Protein AF-A0A852PUG1-F1 (afdb_monomer_lite)

Sequence (235 aa):
MGNNIKAQIGKTNISGDGNNIKQIGYGNQNNSNNIVYNHYHQTNQNSSSDGNKLILFGIFITGFIIFMNYILFKHAYYISNIIKYIHASLALIPIALYNIYKKEALSKNNILKSSLILIIGALSFICVKELFTMNEFKALANHAYNKNLSEYWNMQREWKIISIYFLIGTTLVTLLLSINIFFTIIFFKYSLTLERVINLTGIIIIFLLAILIFYFIIFDKAILLNLINKIPLIK

Structure (mmCIF, N/CA/C/O backbone):
data_AF-A0A852PUG1-F1
#
_entry.id   AF-A0A852PUG1-F1
#
loop_
_atom_site.group_PDB
_atom_site.id
_atom_site.type_symbol
_atom_site.label_atom_id
_atom_site.label_alt_id
_atom_site.label_comp_id
_atom_site.label_asym_id
_atom_site.label_entity_id
_atom_site.label_seq_id
_atom_site.pdbx_PDB_ins_code
_atom_site.Cartn_x
_atom_site.Cartn_y
_atom_site.Cartn_z
_atom_site.occupancy
_atom_site.B_iso_or_equiv
_atom_site.auth_seq_id
_atom_site.auth_comp_id
_atom_site.auth_asym_id
_atom_site.auth_atom_id
_atom_site.pdbx_PDB_model_num
ATOM 1 N N . MET A 1 1 ? -38.899 56.843 -46.719 1.00 35.31 1 MET A N 1
ATOM 2 C CA . MET A 1 1 ? -38.017 57.865 -46.110 1.00 35.31 1 MET A CA 1
ATOM 3 C C . MET A 1 1 ? -38.478 58.033 -44.677 1.00 35.31 1 MET A C 1
ATOM 5 O O . MET A 1 1 ? -39.650 58.296 -44.497 1.00 35.31 1 MET A O 1
ATOM 9 N N . GLY A 1 2 ? -37.717 57.823 -43.618 1.00 36.66 2 GLY A N 1
ATOM 10 C CA . GLY A 1 2 ? -36.323 57.465 -43.390 1.00 36.66 2 GLY A CA 1
ATOM 11 C C . GLY A 1 2 ? -36.134 57.502 -41.862 1.00 36.66 2 GLY A C 1
ATOM 12 O O . GLY A 1 2 ? -36.857 58.250 -41.220 1.00 36.66 2 GLY A O 1
ATOM 13 N N . ASN A 1 3 ? -35.219 56.677 -41.340 1.00 28.98 3 ASN A N 1
ATOM 14 C CA . ASN A 1 3 ? -34.303 56.895 -40.199 1.00 28.98 3 ASN A CA 1
ATOM 15 C C . ASN A 1 3 ? -34.835 57.539 -38.884 1.00 28.98 3 ASN A C 1
ATOM 17 O O . ASN A 1 3 ? -35.602 58.480 -38.890 1.00 28.98 3 ASN A O 1
ATOM 21 N N . ASN A 1 4 ? -34.376 57.224 -37.674 1.00 35.88 4 ASN A N 1
ATOM 22 C CA . ASN A 1 4 ? -33.329 56.344 -37.174 1.00 35.88 4 ASN A CA 1
ATOM 23 C C . ASN A 1 4 ? -33.469 56.244 -35.640 1.00 35.88 4 ASN A C 1
ATOM 25 O O . ASN A 1 4 ? -33.860 57.184 -34.958 1.00 35.88 4 ASN A O 1
ATOM 29 N N . ILE A 1 5 ? -33.049 55.087 -35.148 1.00 39.66 5 ILE A N 1
ATOM 30 C CA . ILE A 1 5 ? -32.517 54.715 -33.829 1.00 39.66 5 ILE A CA 1
ATOM 31 C C . ILE A 1 5 ? -31.768 55.857 -33.091 1.00 39.66 5 ILE A C 1
ATOM 33 O O . ILE A 1 5 ? -30.904 56.471 -33.712 1.00 39.66 5 ILE A O 1
ATOM 37 N N . LYS A 1 6 ? -31.958 56.030 -31.764 1.00 33.84 6 LYS A N 1
ATOM 38 C CA . LYS A 1 6 ? -30.958 55.726 -30.692 1.00 33.84 6 LYS A CA 1
ATOM 39 C C . LYS A 1 6 ? -31.180 56.425 -29.337 1.00 33.84 6 LYS A C 1
ATOM 41 O O . LYS A 1 6 ? -31.474 57.607 -29.285 1.00 33.84 6 LYS A O 1
ATOM 46 N N . ALA A 1 7 ? -30.803 55.650 -28.306 1.00 34.22 7 ALA A N 1
ATOM 47 C CA . ALA A 1 7 ? -30.222 56.002 -26.996 1.00 34.22 7 ALA A CA 1
ATOM 48 C C . ALA A 1 7 ? -31.131 56.741 -25.993 1.00 34.22 7 ALA A C 1
ATOM 50 O O . ALA A 1 7 ? -31.636 57.816 -26.263 1.00 34.22 7 ALA A O 1
ATOM 51 N N . GLN A 1 8 ? -31.502 56.122 -24.867 1.00 34.97 8 GLN A N 1
ATOM 52 C CA . GLN A 1 8 ? -30.701 55.816 -23.663 1.00 34.97 8 GLN A CA 1
ATOM 53 C C . GLN A 1 8 ? -30.337 57.061 -22.846 1.00 34.97 8 GLN A C 1
ATOM 55 O O . GLN A 1 8 ? -29.764 58.001 -23.376 1.00 34.97 8 GLN A O 1
ATOM 60 N N . ILE A 1 9 ? -30.623 56.947 -21.544 1.00 37.44 9 ILE A N 1
ATOM 61 C CA . ILE A 1 9 ? -30.122 57.614 -20.323 1.00 37.44 9 ILE A CA 1
ATOM 62 C C . ILE A 1 9 ? -31.401 57.823 -19.502 1.00 37.44 9 ILE A C 1
ATOM 64 O O . ILE A 1 9 ? -32.326 58.482 -19.943 1.00 37.44 9 ILE A O 1
ATOM 68 N N . GLY A 1 10 ? -31.623 57.152 -18.385 1.00 31.20 10 GLY A N 1
ATOM 69 C CA . GLY A 1 10 ? -30.759 57.064 -17.224 1.00 31.20 10 GLY A CA 1
ATOM 70 C C . GLY A 1 10 ? -31.672 57.340 -16.027 1.00 31.20 10 GLY A C 1
ATOM 71 O O . GLY A 1 10 ? -32.617 58.113 -16.138 1.00 31.20 10 GLY A O 1
ATOM 72 N N . LYS A 1 11 ? -31.427 56.630 -14.927 1.00 32.72 11 LYS A N 1
ATOM 73 C CA . LYS A 1 11 ? -32.077 56.748 -13.609 1.00 32.72 11 LYS A CA 1
ATOM 74 C C . LYS A 1 11 ? -32.511 58.202 -13.319 1.00 32.72 11 LYS A C 1
ATOM 76 O O . LYS A 1 11 ? -31.755 59.125 -13.599 1.00 32.72 11 LYS A O 1
ATOM 81 N N . THR A 1 12 ? -33.654 58.475 -12.691 1.00 32.47 12 THR A N 1
ATOM 82 C CA . THR A 1 12 ? -33.821 58.361 -11.229 1.00 32.47 12 THR A CA 1
ATOM 83 C C . THR A 1 12 ? -35.295 58.585 -10.841 1.00 32.47 12 THR A C 1
ATOM 85 O O . THR A 1 12 ? -35.998 59.357 -11.482 1.00 32.47 12 THR A O 1
ATOM 88 N N . ASN A 1 13 ? -35.726 57.893 -9.785 1.00 34.25 13 ASN A N 1
ATOM 89 C CA . ASN A 1 13 ? -37.019 57.962 -9.094 1.00 34.25 13 ASN A CA 1
ATOM 90 C C . ASN A 1 13 ? -37.467 59.392 -8.716 1.00 34.25 13 ASN A C 1
ATOM 92 O O . ASN A 1 13 ? -36.605 60.207 -8.407 1.00 34.25 13 ASN A O 1
ATOM 96 N N . ILE A 1 14 ? -38.787 59.635 -8.629 1.00 34.25 14 ILE A N 1
ATOM 97 C CA . ILE A 1 14 ? -39.565 60.076 -7.437 1.00 34.25 14 ILE A CA 1
ATOM 98 C C . ILE A 1 14 ? -41.057 60.212 -7.839 1.00 34.25 14 ILE A C 1
ATOM 100 O O . ILE A 1 14 ? -41.386 60.647 -8.938 1.00 34.25 14 ILE A O 1
ATOM 104 N N . SER A 1 15 ? -41.946 59.771 -6.947 1.00 35.78 15 SER A N 1
ATOM 105 C CA . SER A 1 15 ? -43.411 59.746 -7.044 1.00 35.78 15 SER A CA 1
ATOM 106 C C . SER A 1 15 ? -44.091 61.120 -7.007 1.00 35.78 15 SER A C 1
ATOM 108 O O . SER A 1 15 ? -43.592 62.018 -6.333 1.00 35.78 15 SER A O 1
ATOM 110 N N . GLY A 1 16 ? -45.321 61.196 -7.528 1.00 32.06 16 GLY A N 1
ATOM 111 C CA . GLY A 1 16 ? -46.355 62.104 -7.017 1.00 32.06 16 GLY A CA 1
ATOM 112 C C . GLY A 1 16 ? -47.190 62.772 -8.104 1.00 32.06 16 GLY A C 1
ATOM 113 O O . GLY A 1 16 ? -46.750 63.754 -8.691 1.00 32.06 16 GLY A O 1
ATOM 114 N N . ASP A 1 17 ? -48.409 62.275 -8.327 1.00 37.31 17 ASP A N 1
ATOM 115 C CA . ASP A 1 17 ? -49.472 63.109 -8.884 1.00 37.31 17 ASP A CA 1
ATOM 116 C C . ASP A 1 17 ? -49.964 64.005 -7.743 1.00 37.31 17 ASP A C 1
ATOM 118 O O . ASP A 1 17 ? -50.395 63.526 -6.691 1.00 37.31 17 ASP A O 1
ATOM 122 N N . GLY A 1 18 ? -49.752 65.304 -7.903 1.00 32.56 18 GLY A N 1
ATOM 123 C CA . GLY A 1 18 ? -49.890 66.270 -6.825 1.00 32.56 18 GLY A CA 1
ATOM 124 C C . GLY A 1 18 ? -49.564 67.690 -7.264 1.00 32.56 18 GLY A C 1
ATOM 125 O O . GLY A 1 18 ? -48.805 68.386 -6.598 1.00 32.56 18 GLY A O 1
ATOM 126 N N . ASN A 1 19 ? -50.183 68.155 -8.355 1.00 35.50 19 ASN A N 1
ATOM 127 C CA . ASN A 1 19 ? -50.732 69.514 -8.315 1.00 35.50 19 ASN A CA 1
ATOM 128 C C . ASN A 1 19 ? -51.635 69.544 -7.064 1.00 35.50 19 ASN A C 1
ATOM 130 O O . ASN A 1 19 ? -52.568 68.760 -6.964 1.00 35.50 19 ASN A O 1
ATOM 134 N N . ASN A 1 20 ? -51.384 70.338 -6.034 1.00 39.03 20 ASN A N 1
ATOM 135 C CA . ASN A 1 20 ? -51.099 71.755 -6.087 1.00 39.03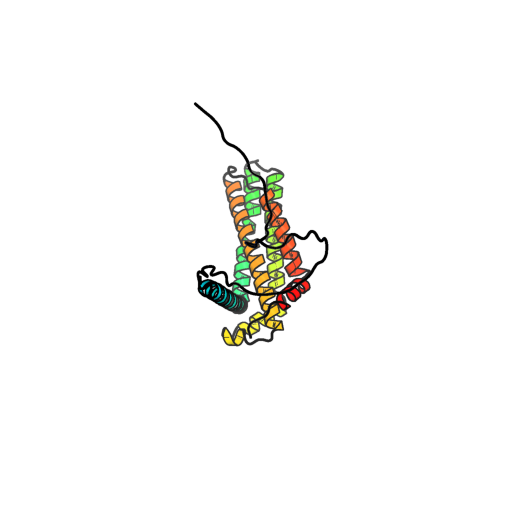 20 ASN A CA 1
ATOM 13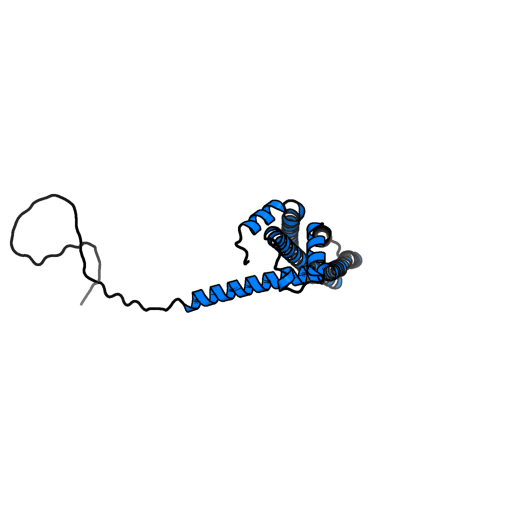6 C C . ASN A 1 20 ? -50.310 72.124 -4.822 1.00 39.03 20 ASN A C 1
ATOM 138 O O . ASN A 1 20 ? -50.822 71.899 -3.733 1.00 39.03 20 ASN A O 1
ATOM 142 N N . ILE A 1 21 ? -49.103 72.673 -4.967 1.00 32.41 21 ILE A N 1
ATOM 143 C CA . ILE A 1 21 ? -48.523 73.775 -4.173 1.00 32.41 21 ILE A CA 1
ATOM 144 C C . ILE A 1 21 ? -47.123 74.035 -4.751 1.00 32.41 21 ILE A C 1
ATOM 146 O O . ILE A 1 21 ? -46.214 73.211 -4.673 1.00 32.41 21 ILE A O 1
ATOM 150 N N . LYS A 1 22 ? -46.950 75.218 -5.349 1.00 41.06 22 LYS A N 1
ATOM 151 C CA . LYS A 1 22 ? -45.633 75.814 -5.580 1.00 41.06 22 LYS A CA 1
ATOM 152 C C . LYS A 1 22 ? -44.995 76.075 -4.219 1.00 41.06 22 LYS A C 1
ATOM 154 O O . LYS A 1 22 ? -45.424 77.012 -3.554 1.00 41.06 22 LYS A O 1
ATOM 159 N N . GLN A 1 23 ? -43.925 75.369 -3.863 1.00 37.53 23 GLN A N 1
ATOM 160 C CA . GLN A 1 23 ? -42.870 76.015 -3.087 1.00 37.53 23 GLN A CA 1
ATOM 161 C C . GLN A 1 23 ? -41.528 75.291 -3.161 1.00 37.53 23 GLN A C 1
ATOM 163 O O . GLN A 1 23 ? -41.407 74.092 -2.940 1.00 37.53 23 GLN A O 1
ATOM 168 N N . ILE A 1 24 ? -40.526 76.098 -3.494 1.00 35.47 24 ILE A N 1
ATOM 169 C CA . ILE A 1 24 ? -39.095 75.823 -3.481 1.00 35.47 24 ILE A CA 1
ATOM 170 C C . ILE A 1 24 ? -38.645 75.752 -2.017 1.00 35.47 24 ILE A C 1
ATOM 172 O O . ILE A 1 24 ? -38.958 76.657 -1.245 1.00 35.47 24 ILE A O 1
ATOM 176 N N . GLY A 1 25 ? -37.873 74.730 -1.649 1.00 34.78 25 GLY A N 1
ATOM 177 C CA . GLY A 1 25 ? -37.264 74.651 -0.323 1.00 34.78 25 GLY A CA 1
ATOM 178 C C . GLY A 1 25 ? -36.326 73.460 -0.178 1.00 34.78 25 GLY A C 1
ATOM 179 O O . GLY A 1 25 ? -36.765 72.320 -0.088 1.00 34.78 25 GLY A O 1
ATOM 180 N N . TYR A 1 26 ? -35.026 73.745 -0.168 1.00 32.72 26 TYR A N 1
ATOM 181 C CA . TYR A 1 26 ? -33.963 72.816 0.202 1.00 32.72 26 TYR A CA 1
ATOM 182 C C . TYR A 1 26 ? -34.141 72.315 1.641 1.00 32.72 26 TYR A C 1
ATOM 184 O O . TYR A 1 26 ? -34.350 73.119 2.545 1.00 32.72 26 TYR A O 1
ATOM 192 N N . GLY A 1 27 ? -33.885 71.023 1.857 1.00 29.92 27 GLY A N 1
ATOM 193 C CA . GLY A 1 27 ? -33.341 70.546 3.125 1.00 29.92 27 GLY A CA 1
ATOM 194 C C . GLY A 1 27 ? -34.142 69.468 3.850 1.00 29.92 27 GLY A C 1
ATOM 195 O O . GLY A 1 27 ? -35.169 69.732 4.459 1.00 29.92 27 GLY A O 1
ATOM 196 N N . ASN A 1 28 ? -33.487 68.313 3.936 1.00 32.53 28 ASN A N 1
ATOM 197 C CA . ASN A 1 28 ? -33.280 67.527 5.152 1.00 32.53 28 ASN A CA 1
ATOM 198 C C . ASN A 1 28 ? -33.912 66.127 5.206 1.00 32.53 28 ASN A C 1
ATOM 200 O O . ASN A 1 28 ? -35.029 65.862 4.779 1.00 32.53 28 ASN A O 1
ATOM 204 N N . GLN A 1 29 ? -33.061 65.232 5.692 1.00 36.72 29 GLN A N 1
ATOM 205 C CA . GLN A 1 29 ? -33.099 63.786 5.645 1.00 36.72 29 GLN A CA 1
ATOM 206 C C . GLN A 1 29 ? -34.047 63.179 6.686 1.00 36.72 29 GLN A C 1
ATOM 208 O O . GLN A 1 29 ? -34.359 63.788 7.704 1.00 36.72 29 GLN A O 1
ATOM 213 N N . ASN A 1 30 ? -34.302 61.889 6.459 1.00 30.91 30 ASN A N 1
ATOM 214 C CA . ASN A 1 30 ? -34.639 60.846 7.427 1.00 30.91 30 ASN A CA 1
ATOM 215 C C . ASN A 1 30 ? -36.119 60.542 7.719 1.00 30.91 30 ASN A C 1
ATOM 217 O O . ASN A 1 30 ? -36.778 61.172 8.532 1.00 30.91 30 ASN A O 1
ATOM 221 N N . ASN A 1 31 ? -36.481 59.365 7.190 1.00 33.16 31 ASN A N 1
ATOM 222 C CA . ASN A 1 31 ? -36.867 58.183 7.969 1.00 33.16 31 ASN A CA 1
ATOM 223 C C . ASN A 1 31 ? -38.344 58.078 8.380 1.00 33.16 31 ASN A C 1
ATOM 225 O O . ASN A 1 31 ? -38.785 58.690 9.344 1.00 33.16 31 ASN A O 1
ATOM 229 N N . SER A 1 32 ? -39.083 57.166 7.744 1.00 35.31 32 SER A N 1
ATOM 230 C CA . SER A 1 32 ? -39.333 55.816 8.293 1.00 35.31 32 SER A CA 1
ATOM 231 C C . SER A 1 32 ? -40.485 55.096 7.567 1.00 35.31 32 SER A C 1
ATOM 233 O O . SER A 1 32 ? -41.499 55.705 7.256 1.00 35.31 32 SER A O 1
ATOM 235 N N . ASN A 1 33 ? -40.261 53.803 7.279 1.00 31.25 33 ASN A N 1
ATOM 236 C CA . ASN A 1 33 ? -41.187 52.649 7.258 1.00 31.25 33 ASN A CA 1
ATOM 237 C C . ASN A 1 33 ? -42.685 52.907 6.935 1.00 31.25 33 ASN A C 1
ATOM 239 O O . ASN A 1 33 ? -43.350 53.646 7.641 1.00 31.25 33 ASN A O 1
ATOM 243 N N . ASN A 1 34 ? -43.371 52.176 6.042 1.00 30.81 34 ASN A N 1
ATOM 244 C CA . ASN A 1 34 ? -43.413 50.713 5.979 1.00 30.81 34 ASN A CA 1
ATOM 245 C C . ASN A 1 34 ? -44.363 50.203 4.845 1.00 30.81 34 ASN A C 1
ATOM 247 O O . ASN A 1 34 ? -45.392 50.817 4.592 1.00 30.81 34 ASN A O 1
ATOM 251 N N . ILE A 1 35 ? -44.047 49.019 4.291 1.00 35.66 35 ILE A N 1
ATOM 252 C CA . ILE A 1 35 ? -44.891 47.969 3.646 1.00 35.66 35 ILE A CA 1
ATOM 253 C C . ILE A 1 35 ? -45.711 48.257 2.364 1.00 35.66 35 ILE A C 1
ATOM 255 O O . ILE A 1 35 ? -46.826 48.758 2.434 1.00 35.66 35 ILE A O 1
ATOM 259 N N . VAL A 1 36 ? -45.286 47.665 1.233 1.00 35.12 36 VAL A N 1
ATOM 260 C CA . VAL A 1 36 ? -46.192 46.950 0.301 1.00 35.12 36 VAL A CA 1
ATOM 261 C C . VAL A 1 36 ? -45.533 45.632 -0.130 1.00 35.12 36 VAL A C 1
ATOM 263 O O . VAL A 1 36 ? -44.403 45.603 -0.614 1.00 35.12 36 VAL A O 1
ATOM 266 N N . TYR A 1 37 ? -46.257 44.538 0.107 1.00 36.09 37 TYR A N 1
ATOM 267 C CA . TYR A 1 37 ? -45.902 43.145 -0.155 1.00 36.09 37 TYR A CA 1
ATOM 268 C C . TYR A 1 37 ? -45.642 42.879 -1.642 1.00 36.09 37 TYR A C 1
ATOM 270 O O . TYR A 1 37 ? -46.551 42.990 -2.461 1.00 36.09 37 TYR A O 1
ATOM 278 N N . ASN A 1 38 ? -44.431 42.436 -1.980 1.00 33.44 38 ASN A N 1
ATOM 279 C CA . ASN A 1 38 ? -44.137 41.905 -3.305 1.00 33.44 38 ASN A CA 1
ATOM 280 C C . ASN A 1 38 ? -44.385 40.389 -3.295 1.00 33.44 38 ASN A C 1
ATOM 282 O O . ASN A 1 38 ? -43.641 39.634 -2.666 1.00 33.44 38 ASN A O 1
ATOM 286 N N . HIS A 1 39 ? -45.450 39.954 -3.969 1.00 41.19 39 HIS A N 1
ATOM 287 C CA . HIS A 1 39 ? -45.674 38.560 -4.351 1.00 41.19 39 HIS A CA 1
ATOM 288 C C . HIS A 1 39 ? -44.600 38.154 -5.372 1.00 41.19 39 HIS A C 1
ATOM 290 O O . HIS A 1 39 ? -44.818 38.184 -6.580 1.00 41.19 39 HIS A O 1
ATOM 296 N N . TYR A 1 40 ? -43.421 37.771 -4.887 1.00 38.06 40 TYR A N 1
ATOM 297 C CA . TYR A 1 40 ? -42.559 36.881 -5.651 1.00 38.06 40 TYR A CA 1
ATOM 298 C C . TYR A 1 40 ? -43.043 35.459 -5.414 1.00 38.06 40 TYR A C 1
ATOM 300 O O . TYR A 1 40 ? -43.126 35.002 -4.275 1.00 38.06 40 TYR A O 1
ATOM 308 N N . HIS A 1 41 ? -43.356 34.769 -6.507 1.00 40.47 41 HIS A N 1
ATOM 309 C CA . HIS A 1 41 ? -43.497 33.324 -6.547 1.00 40.47 41 HIS A CA 1
ATOM 310 C C . HIS A 1 41 ? -42.301 32.664 -5.842 1.00 40.47 41 HIS A C 1
ATOM 312 O O . HIS A 1 41 ? -41.242 32.465 -6.433 1.00 40.47 41 HIS A O 1
ATOM 318 N N . GLN A 1 42 ? -42.487 32.281 -4.579 1.00 35.50 42 GLN A N 1
ATOM 319 C CA . GLN A 1 42 ? -41.774 31.158 -3.999 1.00 35.50 42 GLN A CA 1
ATOM 320 C C . GLN A 1 42 ? -42.255 29.923 -4.757 1.00 35.50 42 GLN A C 1
ATOM 322 O O . GLN A 1 42 ? -43.264 29.305 -4.422 1.00 35.50 42 GLN A O 1
ATOM 327 N N . THR A 1 43 ? -41.516 29.529 -5.789 1.00 37.22 43 THR A N 1
ATOM 328 C CA . THR A 1 43 ? -41.379 28.102 -6.040 1.00 37.22 43 THR A CA 1
ATOM 329 C C . THR A 1 43 ? -40.761 27.520 -4.776 1.00 37.22 43 THR A C 1
ATOM 331 O O . THR A 1 43 ? -39.549 27.595 -4.579 1.00 37.22 43 THR A O 1
ATOM 334 N N . ASN A 1 44 ? -41.613 26.984 -3.901 1.00 40.84 44 ASN A N 1
ATOM 335 C CA . ASN A 1 44 ? -41.246 25.987 -2.907 1.00 40.84 44 ASN A CA 1
ATOM 336 C C . ASN A 1 44 ? -40.670 24.781 -3.661 1.00 40.84 44 ASN A C 1
ATOM 338 O O . ASN A 1 44 ? -41.326 23.761 -3.857 1.00 40.84 44 ASN A O 1
ATOM 342 N N . GLN A 1 45 ? -39.428 24.904 -4.125 1.00 39.00 45 GLN A N 1
ATOM 343 C CA . GLN A 1 45 ? -38.581 23.745 -4.293 1.00 39.00 45 GLN A CA 1
ATOM 344 C C . GLN A 1 45 ? -38.273 23.281 -2.878 1.00 39.00 45 GLN A C 1
ATOM 346 O O . GLN A 1 45 ? -37.428 23.847 -2.189 1.00 39.00 45 GLN A O 1
ATOM 351 N N . ASN A 1 46 ? -39.035 22.285 -2.432 1.00 41.59 46 ASN A N 1
ATOM 352 C CA . ASN A 1 46 ? -38.724 21.486 -1.260 1.00 41.59 46 ASN A CA 1
ATOM 353 C C . ASN A 1 46 ? -37.276 20.985 -1.376 1.00 41.59 46 ASN A C 1
ATOM 355 O O . ASN A 1 46 ? -37.005 19.950 -1.981 1.00 41.59 46 ASN A O 1
ATOM 359 N N . SER A 1 47 ? -36.342 21.708 -0.765 1.00 45.09 47 SER A N 1
ATOM 360 C CA . SER A 1 47 ? -34.925 21.354 -0.642 1.00 45.09 47 SER A CA 1
ATOM 361 C C . SER A 1 47 ? -34.680 20.248 0.399 1.00 45.09 47 SER A C 1
ATOM 363 O O . SER A 1 47 ? -33.546 20.007 0.807 1.00 45.09 47 SER A O 1
ATOM 365 N N . SER A 1 48 ? -35.725 19.523 0.822 1.00 52.06 48 SER A N 1
ATOM 366 C CA . SER A 1 48 ? -35.618 18.437 1.804 1.00 52.06 48 SER A CA 1
ATOM 367 C C . SER A 1 48 ? -35.081 17.125 1.215 1.00 52.06 48 SER A C 1
ATOM 369 O O . SER A 1 48 ? -34.544 16.302 1.955 1.00 52.06 48 SER A O 1
ATOM 371 N N . SER A 1 49 ? -35.160 16.932 -0.110 1.00 55.34 49 SER A N 1
ATOM 372 C CA . SER A 1 49 ? -34.584 15.757 -0.790 1.00 55.34 49 SER A CA 1
ATOM 373 C C . SER A 1 49 ? -33.061 15.714 -0.648 1.00 55.34 49 SER A C 1
ATOM 375 O O . SER A 1 49 ? -32.488 14.663 -0.353 1.00 55.34 49 SER A O 1
ATOM 377 N N . ASP A 1 50 ? -32.396 16.852 -0.849 1.00 60.47 50 ASP A N 1
ATOM 378 C CA . ASP A 1 50 ? -30.936 16.882 -0.962 1.00 60.47 50 ASP A CA 1
ATOM 379 C C . ASP A 1 50 ? -30.252 16.849 0.407 1.00 60.47 50 ASP A C 1
ATOM 381 O O . ASP A 1 50 ? -29.233 16.174 0.565 1.00 60.47 50 ASP A O 1
ATOM 385 N N . GLY A 1 51 ? -30.870 17.452 1.431 1.00 62.12 51 GLY A N 1
ATOM 386 C CA . GLY A 1 51 ? -30.434 17.311 2.823 1.00 62.12 51 GLY A CA 1
ATOM 387 C C . GLY A 1 51 ? -30.501 15.861 3.313 1.00 62.12 51 GLY A C 1
ATOM 388 O O . GLY A 1 51 ? -29.538 15.358 3.890 1.00 62.12 51 GLY A O 1
ATOM 389 N N . ASN A 1 52 ? -31.586 15.145 3.002 1.00 71.94 52 ASN A N 1
ATOM 390 C CA . ASN A 1 52 ? -31.736 13.739 3.388 1.00 71.94 52 ASN A CA 1
ATOM 391 C C . ASN A 1 52 ? -30.737 12.818 2.670 1.00 71.94 52 ASN A C 1
ATOM 393 O O . ASN A 1 52 ? -30.219 11.888 3.289 1.00 71.94 52 ASN A O 1
ATOM 397 N N . LYS A 1 53 ? -30.406 13.086 1.398 1.00 71.06 53 LYS A N 1
ATOM 398 C CA . LYS A 1 53 ? -29.368 12.339 0.663 1.00 71.06 53 LYS A CA 1
ATOM 399 C C . LYS A 1 53 ? -27.970 12.565 1.241 1.00 71.06 53 LYS A C 1
ATOM 401 O O . LYS A 1 53 ? -27.223 11.602 1.389 1.00 71.06 53 LYS A O 1
ATOM 406 N N . LEU A 1 54 ? -27.627 13.803 1.604 1.00 77.38 54 LEU A N 1
ATOM 407 C CA . LEU A 1 54 ? -26.351 14.136 2.253 1.00 77.38 54 LEU A CA 1
ATOM 408 C C . LEU A 1 54 ? -26.213 13.479 3.631 1.00 77.38 54 LEU A C 1
ATOM 410 O O . LEU A 1 54 ? -25.159 12.928 3.945 1.00 77.38 54 LEU A O 1
ATOM 414 N N . ILE A 1 55 ? -27.284 13.476 4.427 1.00 78.25 55 ILE A N 1
ATOM 415 C CA . ILE A 1 55 ? -27.315 12.801 5.731 1.00 78.25 55 ILE A CA 1
ATOM 416 C C . ILE A 1 55 ? -27.159 11.285 5.553 1.00 78.25 55 ILE A C 1
ATOM 418 O O . ILE A 1 55 ? -26.331 10.673 6.227 1.00 78.25 55 ILE A O 1
ATOM 422 N N . LEU A 1 56 ? -27.892 10.679 4.612 1.00 78.31 56 LEU A N 1
ATOM 423 C CA . LEU A 1 56 ? -27.795 9.247 4.317 1.00 78.31 56 LEU A CA 1
ATOM 424 C C . LEU A 1 56 ? -26.388 8.858 3.841 1.00 78.31 56 LEU A C 1
ATOM 426 O O . LEU A 1 56 ? -25.844 7.845 4.278 1.00 78.31 56 LEU A O 1
ATOM 430 N N . PHE A 1 57 ? -25.775 9.685 2.994 1.00 82.25 57 PHE A N 1
ATOM 431 C CA . PHE A 1 57 ? -24.400 9.496 2.538 1.00 82.25 57 PHE A CA 1
ATOM 432 C C . PHE A 1 57 ? -23.395 9.596 3.694 1.00 82.25 57 PHE A C 1
ATOM 434 O O . PHE A 1 57 ? -22.492 8.767 3.797 1.00 82.25 57 PHE A O 1
ATOM 441 N N . GLY A 1 58 ? -23.585 10.547 4.613 1.00 81.31 58 GLY A N 1
ATOM 442 C CA . GLY A 1 58 ? -22.770 10.669 5.824 1.00 81.31 58 GLY A CA 1
ATOM 443 C C . GLY A 1 58 ? -22.882 9.449 6.745 1.00 81.31 58 GLY A C 1
ATOM 444 O O . GLY A 1 58 ? -21.863 8.934 7.215 1.00 81.31 58 GLY A O 1
ATOM 445 N N . ILE A 1 59 ? -24.099 8.937 6.956 1.00 84.19 59 ILE A N 1
ATOM 446 C CA . ILE A 1 59 ? -24.345 7.710 7.732 1.00 84.19 59 ILE A CA 1
ATOM 447 C C . ILE A 1 59 ? -23.663 6.515 7.061 1.00 84.19 59 ILE A C 1
ATOM 449 O O . ILE A 1 59 ? -22.978 5.745 7.735 1.00 84.19 59 ILE A O 1
ATOM 453 N N . PHE A 1 60 ? -23.793 6.388 5.737 1.00 87.19 60 PHE A N 1
ATOM 454 C CA . PHE A 1 60 ? -23.166 5.313 4.973 1.00 87.19 60 PHE A CA 1
ATOM 455 C C . PHE A 1 60 ? -21.639 5.343 5.087 1.00 87.19 60 PHE A C 1
ATOM 457 O O . PHE A 1 60 ? -21.037 4.330 5.437 1.00 87.19 60 PHE A O 1
ATOM 464 N N . ILE A 1 61 ? -21.009 6.503 4.862 1.00 86.94 61 ILE A N 1
ATOM 465 C CA . ILE A 1 61 ? -19.553 6.657 5.005 1.00 86.94 61 ILE A CA 1
ATOM 466 C C . ILE A 1 61 ? -19.114 6.313 6.424 1.00 86.94 61 ILE A C 1
ATOM 468 O O . ILE A 1 61 ? -18.136 5.591 6.607 1.00 86.94 61 ILE A O 1
ATOM 472 N N . THR A 1 62 ? -19.830 6.801 7.434 1.00 86.75 62 THR A N 1
ATOM 473 C CA . THR A 1 62 ? -19.446 6.546 8.824 1.00 86.75 62 THR A CA 1
ATOM 474 C C . THR A 1 62 ? -19.553 5.061 9.161 1.00 86.75 62 THR A C 1
ATOM 476 O O . THR A 1 62 ? -18.614 4.496 9.716 1.00 86.75 62 THR A O 1
ATOM 479 N N . GLY A 1 63 ? -20.644 4.398 8.762 1.00 89.44 63 GLY A N 1
ATOM 480 C CA . GLY A 1 63 ? -20.796 2.951 8.918 1.00 89.44 63 GLY A CA 1
ATOM 481 C C . GLY A 1 63 ? -19.712 2.165 8.174 1.00 89.44 63 GLY A C 1
ATOM 482 O O . GLY A 1 63 ? -19.151 1.218 8.722 1.00 89.44 63 GLY A O 1
ATOM 483 N N . PHE A 1 64 ? -19.351 2.599 6.965 1.00 91.25 64 PHE A N 1
ATOM 484 C CA . PHE A 1 64 ? -18.273 2.001 6.181 1.00 91.25 64 PHE A CA 1
ATOM 485 C C . PHE A 1 64 ? -16.907 2.139 6.864 1.00 91.25 64 PHE A C 1
ATOM 487 O O . PHE A 1 64 ? -16.158 1.166 6.923 1.00 91.25 64 PHE A O 1
ATOM 494 N N . ILE A 1 65 ? -16.590 3.309 7.428 1.00 91.69 65 ILE A N 1
ATOM 495 C CA . ILE A 1 65 ? -15.353 3.529 8.191 1.00 91.69 65 ILE A CA 1
ATOM 496 C C . ILE A 1 65 ? -15.306 2.588 9.394 1.00 91.69 65 ILE A C 1
ATOM 498 O O . ILE A 1 65 ? -14.299 1.914 9.585 1.00 91.69 65 ILE A O 1
ATOM 502 N N . ILE A 1 66 ? -16.390 2.502 10.172 1.00 93.00 66 ILE A N 1
AT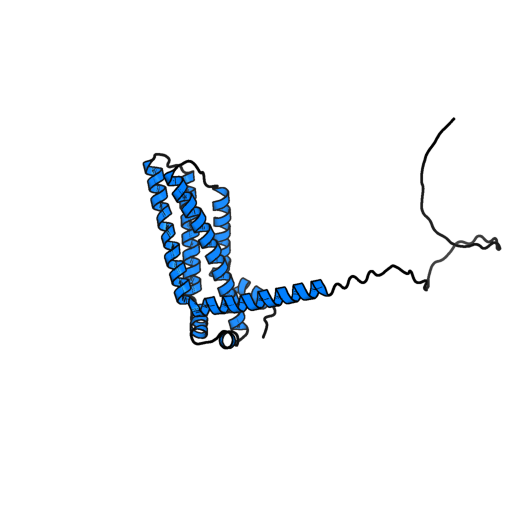OM 503 C CA . ILE A 1 66 ? -16.488 1.613 11.341 1.00 93.00 66 ILE A CA 1
ATOM 504 C C . ILE A 1 66 ? -16.263 0.154 10.932 1.00 93.00 66 ILE A C 1
ATOM 506 O O . ILE A 1 66 ? -15.484 -0.564 11.560 1.00 93.00 66 ILE A O 1
ATOM 510 N N . PHE A 1 67 ? -16.906 -0.273 9.847 1.00 94.94 67 PHE A N 1
ATOM 511 C CA . PHE A 1 67 ? -16.770 -1.624 9.323 1.00 94.94 67 PHE A CA 1
ATOM 512 C C . PHE A 1 67 ? -15.341 -1.926 8.852 1.00 94.94 67 PHE A C 1
ATOM 514 O O . PHE A 1 67 ? -14.760 -2.929 9.260 1.00 94.94 67 PHE A O 1
ATOM 521 N N . MET A 1 68 ? -14.741 -1.052 8.039 1.00 96.00 68 MET A N 1
ATOM 522 C CA . MET A 1 68 ? -13.375 -1.243 7.538 1.00 96.00 68 MET A CA 1
ATOM 523 C C . MET A 1 68 ? -12.342 -1.223 8.660 1.00 96.00 68 MET A C 1
ATOM 525 O O . MET A 1 68 ? -11.387 -1.996 8.638 1.00 96.00 68 MET A O 1
ATOM 529 N N . ASN A 1 69 ? -12.562 -0.382 9.668 1.00 96.12 69 ASN A N 1
ATOM 530 C CA . ASN A 1 69 ? -11.756 -0.340 10.874 1.00 96.12 69 ASN A CA 1
ATOM 531 C C . ASN A 1 69 ? -11.794 -1.693 11.603 1.00 96.12 69 ASN A C 1
ATOM 533 O O . ASN A 1 69 ? -10.755 -2.304 11.840 1.00 96.12 69 ASN A O 1
ATOM 537 N N . TYR A 1 70 ? -12.989 -2.232 11.843 1.00 96.62 70 TYR A N 1
ATOM 538 C CA . TYR A 1 70 ? -13.145 -3.554 12.441 1.00 96.62 70 TYR A CA 1
ATOM 539 C C . TYR A 1 70 ? -12.466 -4.667 11.637 1.00 96.62 70 TYR A C 1
ATOM 541 O O . TYR A 1 70 ? -11.739 -5.474 12.215 1.00 96.62 70 TYR A O 1
ATOM 549 N N . ILE A 1 71 ? -12.658 -4.701 10.314 1.00 96.44 71 ILE A N 1
ATOM 550 C CA . ILE A 1 71 ? -12.020 -5.693 9.437 1.00 96.44 71 ILE A CA 1
ATOM 551 C C . ILE A 1 71 ? -10.494 -5.595 9.511 1.00 96.44 71 ILE A C 1
ATOM 553 O O . ILE A 1 71 ? -9.830 -6.629 9.625 1.00 96.44 71 ILE A O 1
ATOM 557 N N . LEU A 1 72 ? -9.945 -4.375 9.506 1.00 96.50 72 LEU A N 1
ATOM 558 C CA . LEU A 1 72 ? -8.509 -4.138 9.627 1.00 96.50 72 LEU A CA 1
ATOM 559 C C . LEU A 1 72 ? -7.937 -4.793 10.887 1.00 96.50 72 LEU A C 1
ATOM 561 O O . LEU A 1 72 ? -6.945 -5.512 10.800 1.00 96.50 72 LEU A O 1
ATOM 565 N N . PHE A 1 73 ? -8.559 -4.575 12.046 1.00 97.12 73 PHE A N 1
ATOM 566 C CA . PHE A 1 73 ? -8.033 -5.094 13.310 1.00 97.12 73 PHE A CA 1
ATOM 567 C C . PHE A 1 73 ? -8.341 -6.573 13.525 1.00 97.12 73 PHE A C 1
ATOM 569 O O . PHE A 1 73 ? -7.466 -7.316 13.968 1.00 97.12 73 PHE A O 1
ATOM 576 N N . LYS A 1 74 ? -9.539 -7.032 13.150 1.00 96.62 74 LYS A N 1
ATOM 577 C CA . LYS A 1 74 ? -9.925 -8.444 13.263 1.00 96.62 74 LYS A CA 1
ATOM 578 C C . LYS A 1 74 ? -9.053 -9.355 12.402 1.00 96.62 74 LYS A C 1
ATOM 580 O O . LYS A 1 74 ? -8.739 -10.472 12.805 1.00 96.62 74 LYS A O 1
ATOM 585 N N . HIS A 1 75 ? -8.631 -8.871 11.236 1.00 95.12 75 HIS A N 1
ATOM 586 C CA . HIS A 1 75 ? -7.798 -9.620 10.298 1.00 95.12 75 HIS A CA 1
ATOM 587 C C . HIS A 1 75 ? -6.379 -9.051 10.169 1.00 95.12 75 HIS A C 1
ATOM 589 O O . HIS A 1 75 ? -5.701 -9.310 9.175 1.00 95.12 75 HIS A O 1
ATOM 595 N N . ALA A 1 76 ? -5.896 -8.328 11.184 1.00 93.62 76 ALA A N 1
ATOM 596 C CA . ALA A 1 76 ? -4.623 -7.609 11.150 1.00 93.62 76 ALA A CA 1
ATOM 597 C C . ALA A 1 76 ? -3.431 -8.482 10.723 1.00 93.62 76 ALA A C 1
ATOM 599 O O . ALA A 1 76 ? -2.668 -8.100 9.836 1.00 93.62 76 ALA A O 1
ATOM 600 N N . TYR A 1 77 ? -3.292 -9.679 11.304 1.00 89.38 77 TYR A N 1
ATOM 601 C CA . TYR A 1 77 ? -2.207 -10.610 10.968 1.00 89.38 77 TYR A CA 1
ATOM 602 C C . TYR A 1 77 ? -2.281 -11.101 9.518 1.00 89.38 77 TYR A C 1
ATOM 604 O O . TYR A 1 77 ? -1.263 -11.180 8.830 1.00 89.38 77 TYR A O 1
ATOM 612 N N . TYR A 1 78 ? -3.489 -11.399 9.036 1.00 92.19 78 TYR A N 1
ATOM 613 C CA . TYR A 1 78 ? -3.711 -11.850 7.665 1.00 92.19 78 TYR A CA 1
ATOM 614 C C . TYR A 1 78 ? -3.413 -10.733 6.657 1.00 92.19 78 TYR A C 1
ATOM 616 O O . TYR A 1 78 ? -2.669 -10.947 5.702 1.00 92.19 78 TYR A O 1
ATOM 624 N N . ILE A 1 79 ? -3.909 -9.521 6.922 1.00 91.81 79 ILE A N 1
ATOM 625 C CA . ILE A 1 79 ? -3.650 -8.324 6.111 1.00 91.81 79 ILE A CA 1
ATOM 626 C C . ILE A 1 79 ? -2.148 -8.022 6.070 1.00 91.81 79 ILE A C 1
ATOM 628 O O . ILE A 1 79 ? -1.593 -7.827 4.990 1.00 91.81 79 ILE A O 1
ATOM 632 N N . SER A 1 80 ? -1.467 -8.054 7.220 1.00 89.56 80 SER A N 1
ATOM 633 C CA . SER A 1 80 ? -0.018 -7.834 7.304 1.00 89.56 80 SER A CA 1
ATOM 634 C C . SER A 1 80 ? 0.762 -8.827 6.440 1.00 89.56 80 SER A C 1
ATOM 636 O O . SER A 1 80 ? 1.642 -8.435 5.671 1.00 89.56 80 SER A O 1
ATOM 638 N N . ASN A 1 81 ? 0.397 -10.112 6.507 1.00 89.75 81 ASN A N 1
ATOM 639 C CA . ASN A 1 81 ? 1.023 -11.153 5.700 1.00 89.75 81 ASN A CA 1
ATOM 640 C C . ASN A 1 81 ? 0.773 -10.948 4.204 1.00 89.75 81 ASN A C 1
ATOM 642 O O . ASN A 1 81 ? 1.728 -11.013 3.432 1.00 89.75 81 ASN A O 1
ATOM 646 N N . ILE A 1 82 ? -0.464 -10.650 3.787 1.00 90.62 82 ILE A N 1
ATOM 647 C CA . ILE A 1 82 ? -0.770 -10.332 2.383 1.00 90.62 82 ILE A CA 1
ATOM 648 C C . ILE A 1 82 ? 0.111 -9.186 1.899 1.00 90.62 82 ILE A C 1
ATOM 650 O O . ILE A 1 82 ? 0.780 -9.314 0.875 1.00 90.62 82 ILE A O 1
ATOM 654 N N . ILE A 1 83 ? 0.150 -8.084 2.649 1.00 88.75 83 ILE A N 1
ATOM 655 C CA . ILE A 1 83 ? 0.940 -6.914 2.278 1.00 88.75 83 ILE A CA 1
ATOM 656 C C . ILE A 1 83 ? 2.421 -7.295 2.150 1.00 88.75 83 ILE A C 1
ATOM 658 O O . ILE A 1 83 ? 3.065 -6.927 1.167 1.00 88.75 83 ILE A O 1
ATOM 662 N N . LYS A 1 84 ? 2.962 -8.083 3.085 1.00 86.06 84 LYS A N 1
ATOM 663 C CA . LYS A 1 84 ? 4.345 -8.579 3.027 1.00 86.06 84 LYS A CA 1
ATOM 664 C C . LYS A 1 84 ? 4.614 -9.407 1.767 1.00 86.06 84 LYS A C 1
ATOM 666 O O . LYS A 1 84 ? 5.629 -9.180 1.114 1.00 86.06 84 LYS A O 1
ATOM 671 N N . TYR A 1 85 ? 3.727 -10.335 1.407 1.00 88.69 85 TYR A N 1
ATOM 672 C CA . TYR A 1 85 ? 3.886 -11.153 0.200 1.00 88.69 85 TYR A CA 1
ATOM 673 C C . TYR A 1 85 ? 3.800 -10.325 -1.076 1.00 88.69 85 TYR A C 1
ATOM 675 O O . TYR A 1 85 ? 4.584 -10.536 -1.996 1.00 88.69 85 TYR A O 1
ATOM 683 N N . ILE A 1 86 ? 2.900 -9.347 -1.117 1.00 91.00 86 ILE A N 1
ATOM 684 C CA . ILE A 1 86 ? 2.766 -8.449 -2.259 1.00 91.00 86 ILE A CA 1
ATOM 685 C C . ILE A 1 86 ? 4.072 -7.678 -2.511 1.00 91.00 86 ILE A C 1
ATOM 687 O O . ILE A 1 86 ? 4.473 -7.538 -3.663 1.00 91.00 86 ILE A O 1
ATOM 691 N N . HIS A 1 87 ? 4.800 -7.260 -1.467 1.00 91.12 87 HIS A N 1
ATOM 692 C CA . HIS A 1 87 ? 6.099 -6.594 -1.637 1.00 91.12 87 HIS A CA 1
ATOM 693 C C . HIS A 1 87 ? 7.155 -7.472 -2.331 1.00 91.12 87 HIS A C 1
ATOM 695 O O . HIS A 1 87 ? 8.095 -6.928 -2.909 1.00 91.12 87 HIS A O 1
ATOM 701 N N . ALA A 1 88 ? 6.999 -8.802 -2.359 1.00 89.50 88 ALA A N 1
ATOM 702 C CA . ALA A 1 88 ? 7.894 -9.678 -3.117 1.00 89.50 88 ALA A CA 1
ATOM 703 C C . ALA A 1 88 ? 7.877 -9.374 -4.628 1.00 89.50 88 ALA A C 1
ATOM 705 O O . ALA A 1 88 ? 8.856 -9.664 -5.316 1.00 89.50 88 ALA A O 1
ATOM 706 N N . SER A 1 89 ? 6.831 -8.714 -5.146 1.00 89.38 89 SER A N 1
ATOM 707 C CA . SER A 1 89 ? 6.789 -8.257 -6.540 1.00 89.38 89 SER A CA 1
ATOM 708 C C . SER A 1 89 ? 7.930 -7.296 -6.890 1.00 89.38 89 SER A C 1
ATOM 710 O O . SER A 1 89 ? 8.287 -7.186 -8.060 1.00 89.38 89 SER A O 1
ATOM 712 N N . LEU A 1 90 ? 8.537 -6.622 -5.903 1.00 92.31 90 LEU A N 1
ATOM 713 C CA . LEU A 1 90 ? 9.696 -5.744 -6.107 1.00 92.31 90 LEU A CA 1
ATOM 714 C C . LEU A 1 90 ? 10.912 -6.481 -6.677 1.00 92.31 90 LEU A C 1
ATOM 716 O O . LEU A 1 90 ? 11.737 -5.856 -7.343 1.00 92.31 90 LEU A O 1
ATOM 720 N N . ALA A 1 91 ? 10.996 -7.804 -6.502 1.00 92.19 91 ALA A N 1
ATOM 721 C CA . ALA A 1 91 ? 12.029 -8.632 -7.122 1.00 92.19 91 ALA A CA 1
ATOM 722 C C . ALA A 1 91 ? 11.988 -8.586 -8.663 1.00 92.19 91 ALA A C 1
ATOM 724 O O . ALA A 1 91 ? 12.991 -8.870 -9.313 1.00 92.19 91 ALA A O 1
ATOM 725 N N . LEU A 1 92 ? 10.871 -8.163 -9.268 1.00 94.44 92 LEU A N 1
ATOM 726 C CA . LEU A 1 92 ? 10.785 -7.951 -10.714 1.00 94.44 92 LEU A CA 1
ATOM 727 C C . LEU A 1 92 ? 11.662 -6.790 -11.201 1.00 94.44 92 LEU A C 1
ATOM 729 O O . LEU A 1 92 ? 12.047 -6.789 -12.367 1.00 94.44 92 LEU A O 1
ATOM 733 N N . ILE A 1 93 ? 12.010 -5.819 -10.349 1.00 95.19 93 ILE A N 1
ATOM 734 C CA . ILE A 1 93 ? 12.837 -4.672 -10.752 1.00 95.19 93 ILE A CA 1
ATOM 735 C C . ILE A 1 93 ? 14.281 -5.062 -11.097 1.00 95.19 93 ILE A C 1
ATOM 737 O O . ILE A 1 93 ? 14.715 -4.715 -12.198 1.00 95.19 93 ILE A O 1
ATOM 741 N N . PRO A 1 94 ? 15.046 -5.779 -10.246 1.00 93.94 94 PRO A N 1
ATOM 742 C CA . PRO A 1 94 ? 16.386 -6.222 -10.627 1.00 93.94 94 PRO A CA 1
ATOM 743 C C . PRO A 1 94 ? 16.364 -7.149 -11.852 1.00 93.94 94 PRO A C 1
ATOM 745 O O . PRO A 1 94 ? 17.235 -7.032 -12.712 1.00 93.94 94 PRO A O 1
ATOM 748 N N . ILE A 1 95 ? 15.336 -7.996 -12.000 1.00 94.75 95 ILE A N 1
ATOM 749 C CA . ILE A 1 95 ? 15.157 -8.833 -13.201 1.00 94.75 95 ILE A CA 1
ATOM 750 C C . ILE A 1 95 ? 14.936 -7.955 -14.445 1.00 94.75 95 ILE A C 1
ATOM 752 O O . ILE A 1 95 ? 15.557 -8.173 -15.485 1.00 94.75 95 ILE A O 1
ATOM 756 N N . ALA A 1 96 ? 14.089 -6.928 -14.343 1.00 94.19 96 ALA A N 1
ATOM 757 C CA . ALA A 1 96 ? 13.840 -5.983 -15.428 1.00 94.19 96 ALA A CA 1
ATOM 758 C C . ALA A 1 96 ? 15.109 -5.212 -15.825 1.00 94.19 96 ALA A C 1
ATOM 760 O O . ALA A 1 96 ? 15.395 -5.054 -17.012 1.00 94.19 96 ALA A O 1
ATOM 761 N N . LEU A 1 97 ? 15.900 -4.766 -14.846 1.00 94.12 97 LEU A N 1
ATOM 762 C CA . LEU A 1 97 ? 17.188 -4.122 -15.097 1.00 94.12 97 LEU A CA 1
ATOM 763 C C . LEU A 1 97 ? 18.161 -5.050 -15.824 1.00 94.12 97 LEU A C 1
ATOM 765 O O . LEU A 1 97 ? 18.781 -4.631 -16.800 1.00 94.12 97 LEU A O 1
ATOM 769 N N . TYR A 1 98 ? 18.260 -6.307 -15.390 1.00 94.31 98 TYR A N 1
ATOM 770 C CA . TYR A 1 98 ? 19.100 -7.305 -16.047 1.00 94.31 98 TYR A CA 1
ATOM 771 C C . TYR A 1 98 ? 18.676 -7.540 -17.504 1.00 94.31 98 TYR A C 1
ATOM 773 O O . TYR A 1 98 ? 19.521 -7.562 -18.396 1.00 94.31 98 TYR A O 1
ATOM 781 N N . ASN A 1 99 ? 17.371 -7.629 -17.774 1.00 93.81 99 ASN A N 1
ATOM 782 C CA . ASN A 1 99 ? 16.846 -7.771 -19.136 1.00 93.81 99 ASN A CA 1
ATOM 783 C C . ASN A 1 99 ? 17.203 -6.578 -20.036 1.00 93.81 99 ASN A C 1
ATOM 785 O O . ASN A 1 99 ? 17.552 -6.772 -21.199 1.00 93.81 99 ASN A O 1
ATOM 789 N N . ILE A 1 100 ? 17.129 -5.350 -19.510 1.00 93.31 100 ILE A N 1
ATOM 790 C CA . ILE A 1 100 ? 17.522 -4.134 -20.240 1.00 93.31 100 ILE A CA 1
ATOM 791 C C . ILE A 1 100 ? 19.029 -4.136 -20.512 1.00 93.31 100 ILE A C 1
ATOM 793 O O . ILE A 1 100 ? 19.448 -3.829 -21.627 1.00 93.31 100 ILE A O 1
ATOM 797 N N . TYR A 1 101 ? 19.835 -4.503 -19.511 1.00 92.19 101 TYR A N 1
ATOM 798 C CA . TYR A 1 101 ? 21.287 -4.615 -19.642 1.00 92.19 101 TYR A CA 1
ATOM 799 C C . TYR A 1 101 ? 21.688 -5.644 -20.703 1.00 92.19 101 TYR A C 1
ATOM 801 O O . TYR A 1 101 ? 22.481 -5.328 -21.583 1.00 92.19 101 TYR A O 1
ATOM 809 N N . LYS A 1 102 ? 21.082 -6.838 -20.680 1.00 94.75 102 LYS A N 1
ATOM 810 C CA . LYS A 1 102 ? 21.336 -7.912 -21.653 1.00 94.75 102 LYS A CA 1
ATOM 811 C C . LYS A 1 102 ? 21.055 -7.491 -23.101 1.00 94.75 102 LYS A C 1
ATOM 813 O O . LYS A 1 102 ? 21.641 -8.046 -24.020 1.00 94.75 102 LYS A O 1
ATOM 818 N N . LYS A 1 103 ? 20.149 -6.535 -23.305 1.00 92.44 103 LYS A N 1
ATOM 819 C CA . LYS A 1 103 ? 19.799 -5.979 -24.620 1.00 92.44 103 LYS A CA 1
ATOM 820 C C . LYS A 1 103 ? 20.591 -4.718 -24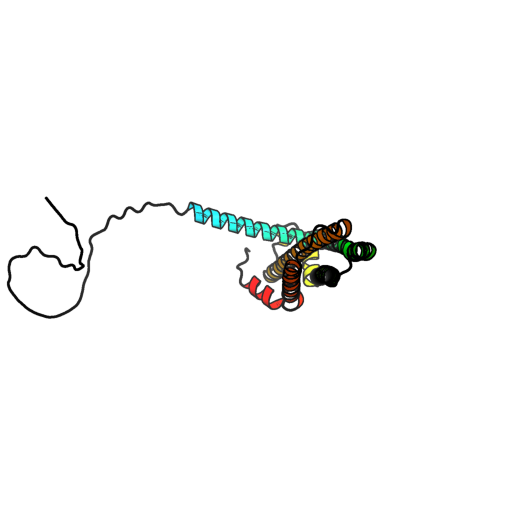.975 1.00 92.44 103 LYS A C 1
ATOM 822 O O . LYS A 1 103 ? 20.186 -3.999 -25.879 1.00 92.44 103 LYS A O 1
ATOM 827 N N . GLU A 1 104 ? 21.642 -4.407 -24.216 1.00 88.44 104 GLU A N 1
ATOM 828 C CA . GLU A 1 104 ? 22.513 -3.240 -24.416 1.00 88.44 104 GLU A CA 1
ATOM 829 C C . GLU A 1 104 ? 21.770 -1.886 -24.396 1.00 88.44 104 GLU A C 1
ATOM 831 O O . GLU A 1 104 ? 22.280 -0.862 -24.837 1.00 88.44 104 GLU A O 1
ATOM 836 N N . ALA A 1 105 ? 20.569 -1.844 -23.808 1.00 85.69 105 ALA A N 1
ATOM 837 C CA . ALA A 1 105 ? 19.711 -0.657 -23.738 1.00 85.69 105 ALA A CA 1
ATOM 838 C C . ALA A 1 105 ? 19.784 0.047 -22.367 1.00 85.69 105 ALA A C 1
ATOM 840 O O . ALA A 1 105 ? 18.883 0.805 -21.973 1.00 85.69 105 ALA A O 1
ATOM 841 N N . LEU A 1 106 ? 20.830 -0.239 -21.583 1.00 89.12 106 LEU A N 1
ATOM 842 C CA . LEU A 1 106 ? 20.996 0.334 -20.253 1.00 89.12 106 LEU A CA 1
ATOM 843 C C . LEU A 1 106 ? 21.315 1.827 -20.364 1.00 89.12 106 LEU A C 1
ATOM 845 O O . LEU A 1 106 ? 22.331 2.235 -20.913 1.00 89.12 106 LEU A O 1
ATOM 849 N N . SER A 1 107 ? 20.441 2.651 -19.794 1.00 90.12 107 SER A N 1
ATOM 850 C CA . SER A 1 107 ? 20.593 4.102 -19.772 1.00 90.12 107 SER A CA 1
ATOM 851 C C . SER A 1 107 ? 20.501 4.629 -18.346 1.00 90.12 107 SER A C 1
ATOM 853 O O . SER A 1 107 ? 19.836 4.031 -17.493 1.00 90.12 107 SER A O 1
ATOM 855 N N . LYS A 1 108 ? 21.102 5.800 -18.095 1.00 90.25 108 LYS A N 1
ATOM 856 C CA . LYS A 1 108 ? 20.972 6.516 -16.812 1.00 90.25 108 LYS A CA 1
ATOM 857 C C . LYS A 1 108 ? 19.505 6.696 -16.410 1.00 90.25 108 LYS A C 1
ATOM 859 O O . LYS A 1 108 ? 19.159 6.522 -15.247 1.00 90.25 108 LYS A O 1
ATOM 864 N N . ASN A 1 109 ? 18.633 6.961 -17.385 1.00 91.25 109 ASN A N 1
ATOM 865 C CA . ASN A 1 109 ? 17.197 7.101 -17.158 1.00 91.25 109 ASN A CA 1
ATOM 866 C C . ASN A 1 109 ? 16.546 5.794 -16.694 1.00 91.25 109 ASN A C 1
ATOM 868 O O . ASN A 1 109 ? 15.711 5.822 -15.795 1.00 91.25 109 ASN A O 1
ATOM 872 N N . ASN A 1 110 ? 16.912 4.652 -17.280 1.00 91.44 110 ASN A N 1
ATOM 873 C CA . ASN A 1 110 ? 16.364 3.354 -16.879 1.00 91.44 110 ASN A CA 1
ATOM 874 C C . ASN A 1 110 ? 16.820 2.960 -15.470 1.00 91.44 110 ASN A C 1
ATOM 876 O O . ASN A 1 110 ? 16.000 2.492 -14.680 1.00 91.44 110 ASN A O 1
ATOM 880 N N . ILE A 1 111 ? 18.081 3.245 -15.132 1.00 93.12 111 ILE A N 1
ATOM 881 C CA . ILE A 1 111 ? 18.611 3.071 -13.775 1.00 93.12 111 ILE A CA 1
ATOM 882 C C . ILE A 1 111 ? 17.835 3.959 -12.799 1.00 93.12 111 ILE A C 1
ATOM 884 O O . ILE A 1 111 ? 17.258 3.451 -11.844 1.00 93.12 111 ILE A O 1
ATOM 888 N N . LEU A 1 112 ? 17.714 5.260 -13.074 1.00 94.56 112 LEU A N 1
ATOM 889 C CA . LEU A 1 112 ? 17.003 6.184 -12.190 1.00 94.56 112 LEU A CA 1
ATOM 890 C C . LEU A 1 112 ? 15.543 5.766 -11.955 1.00 94.56 112 LEU A C 1
ATOM 892 O O . LEU A 1 112 ? 15.089 5.755 -10.814 1.00 94.56 112 LEU A O 1
ATOM 896 N N . LYS A 1 113 ? 14.819 5.364 -13.010 1.00 94.44 113 LYS A N 1
ATOM 897 C CA . LYS A 1 113 ? 13.441 4.853 -12.891 1.00 94.44 113 LYS A CA 1
ATOM 898 C C . LYS A 1 113 ? 13.378 3.631 -11.980 1.00 94.44 113 LYS A C 1
ATOM 900 O O . LYS A 1 113 ? 12.577 3.616 -11.052 1.00 94.44 113 LYS A O 1
ATOM 905 N N . SER A 1 114 ? 14.225 2.631 -12.225 1.00 95.00 114 SER A N 1
ATOM 906 C CA . SER A 1 114 ? 14.256 1.414 -11.409 1.00 95.00 114 SER A CA 1
ATOM 907 C C . SER A 1 114 ? 14.584 1.699 -9.942 1.00 95.00 114 SER A C 1
ATOM 909 O O . SER A 1 114 ? 13.903 1.179 -9.060 1.00 95.00 114 SER A O 1
ATOM 911 N N . SER A 1 115 ? 15.554 2.580 -9.676 1.00 95.56 115 SER A N 1
ATOM 912 C CA . SER A 1 115 ? 15.942 2.973 -8.325 1.00 95.56 115 SER A CA 1
ATOM 913 C C . SER A 1 115 ? 14.797 3.671 -7.604 1.00 95.56 115 SER A C 1
ATOM 915 O O . SER A 1 115 ? 14.490 3.313 -6.475 1.00 95.56 115 SER A O 1
ATOM 917 N N . LEU A 1 116 ? 14.115 4.620 -8.253 1.00 96.25 116 LEU A N 1
ATOM 918 C CA . LEU A 1 116 ? 12.976 5.309 -7.645 1.00 96.25 116 LEU A CA 1
ATOM 919 C C . LEU A 1 116 ? 11.824 4.345 -7.332 1.00 96.25 116 LEU A C 1
ATOM 921 O O . LEU A 1 116 ? 11.282 4.400 -6.233 1.00 96.25 116 LEU A O 1
ATOM 925 N N . ILE A 1 117 ? 11.485 3.434 -8.250 1.00 95.81 117 ILE A N 1
ATOM 926 C CA . ILE A 1 117 ? 10.441 2.417 -8.024 1.00 95.81 117 ILE A CA 1
ATOM 927 C C . ILE A 1 117 ? 10.814 1.515 -6.833 1.00 95.81 117 ILE A C 1
ATOM 929 O O . ILE A 1 117 ? 9.988 1.266 -5.951 1.00 95.81 117 ILE A O 1
ATOM 933 N N . LEU A 1 118 ? 12.078 1.082 -6.748 1.00 95.56 118 LEU A N 1
ATOM 934 C CA . LEU A 1 118 ? 12.577 0.309 -5.607 1.00 95.56 118 LEU A CA 1
ATOM 935 C C . LEU A 1 118 ? 12.496 1.089 -4.295 1.00 95.56 118 LEU A C 1
ATOM 937 O O . LEU A 1 118 ? 12.017 0.542 -3.304 1.00 95.56 118 LEU A O 1
ATOM 941 N N . ILE A 1 119 ? 12.922 2.355 -4.280 1.00 94.88 119 ILE A N 1
ATOM 942 C CA . ILE A 1 119 ? 12.893 3.189 -3.073 1.00 94.88 119 ILE A CA 1
ATOM 943 C C . ILE A 1 119 ? 11.449 3.412 -2.612 1.00 94.88 119 ILE A C 1
ATOM 945 O O . ILE A 1 119 ? 11.171 3.253 -1.428 1.00 94.88 119 ILE A O 1
ATOM 949 N N . ILE A 1 120 ? 10.514 3.708 -3.523 1.00 95.00 120 ILE A N 1
ATOM 950 C CA . ILE A 1 120 ? 9.084 3.829 -3.192 1.00 95.00 120 ILE A CA 1
ATOM 951 C C . ILE A 1 120 ? 8.577 2.536 -2.538 1.00 95.00 120 ILE A C 1
ATOM 953 O O . ILE A 1 120 ? 7.879 2.580 -1.525 1.00 95.00 120 ILE A O 1
ATOM 957 N N . GLY A 1 121 ? 8.954 1.379 -3.086 1.00 94.25 121 GLY A N 1
ATOM 958 C CA . GLY A 1 121 ? 8.583 0.080 -2.524 1.00 94.25 121 GLY A CA 1
ATOM 959 C C . GLY A 1 121 ? 9.175 -0.200 -1.158 1.00 94.25 121 GLY A C 1
ATOM 960 O O . GLY A 1 121 ? 8.471 -0.696 -0.280 1.00 94.25 121 GLY A O 1
ATOM 961 N N . ALA A 1 122 ? 10.440 0.154 -0.960 1.00 92.19 122 ALA A N 1
ATOM 962 C CA . ALA A 1 122 ? 11.102 0.031 0.328 1.00 92.19 122 ALA A CA 1
ATOM 963 C C . ALA A 1 122 ? 10.462 0.954 1.377 1.00 92.19 122 ALA A C 1
ATOM 965 O O . ALA A 1 122 ? 10.176 0.501 2.481 1.00 92.19 122 ALA A O 1
ATOM 966 N N . LEU A 1 123 ? 10.168 2.212 1.028 1.00 92.50 123 LEU A N 1
ATOM 967 C CA . LEU A 1 123 ? 9.478 3.158 1.913 1.00 92.50 123 LEU A CA 1
ATOM 968 C C . LEU A 1 123 ? 8.091 2.645 2.309 1.00 92.50 123 LEU A C 1
ATOM 970 O O . LEU A 1 123 ? 7.762 2.626 3.492 1.00 92.50 123 LEU A O 1
ATOM 974 N N . SER A 1 124 ? 7.311 2.161 1.336 1.00 93.19 124 SER A N 1
ATOM 975 C CA . SER A 1 124 ? 6.027 1.501 1.592 1.00 93.19 124 SER A CA 1
ATOM 976 C C . SER A 1 124 ? 6.187 0.346 2.584 1.00 93.19 124 SER A C 1
ATOM 978 O O . SER A 1 124 ? 5.464 0.285 3.576 1.00 93.19 124 SER A O 1
ATOM 980 N N . PHE A 1 125 ? 7.169 -0.536 2.373 1.00 92.00 125 PHE A N 1
ATOM 981 C CA . PHE A 1 125 ? 7.415 -1.674 3.258 1.00 92.00 125 PHE A CA 1
ATOM 982 C C . PHE A 1 125 ? 7.741 -1.246 4.692 1.00 92.00 125 PHE A C 1
ATOM 984 O O . PHE A 1 125 ? 7.211 -1.826 5.641 1.00 92.00 125 PHE A O 1
ATOM 991 N N . ILE A 1 126 ? 8.593 -0.228 4.853 1.00 91.06 126 ILE A N 1
ATOM 992 C CA . ILE A 1 126 ? 8.961 0.306 6.168 1.00 91.06 126 ILE A CA 1
ATOM 993 C C . ILE A 1 126 ? 7.721 0.876 6.866 1.00 91.06 126 ILE A C 1
ATOM 995 O O . ILE A 1 126 ? 7.457 0.479 7.999 1.00 91.06 126 ILE A O 1
ATOM 999 N N . CYS A 1 127 ? 6.902 1.682 6.175 1.00 90.56 127 CYS A N 1
ATOM 1000 C CA . CYS A 1 127 ? 5.654 2.211 6.733 1.00 90.56 127 CYS A CA 1
ATOM 1001 C C . CYS A 1 127 ? 4.733 1.103 7.256 1.00 90.56 127 CYS A C 1
ATOM 1003 O O . CYS A 1 127 ? 4.231 1.198 8.374 1.00 90.56 127 CYS A O 1
ATOM 1005 N N . VAL A 1 128 ? 4.506 0.041 6.467 1.00 90.88 128 VAL A N 1
ATOM 1006 C CA . VAL A 1 128 ? 3.681 -1.105 6.901 1.00 90.88 128 VAL A CA 1
ATOM 1007 C C . VAL A 1 128 ? 4.294 -1.752 8.132 1.00 90.88 128 VAL A C 1
ATOM 1009 O O . VAL A 1 128 ? 3.601 -2.014 9.112 1.00 90.88 128 VAL A O 1
ATOM 1012 N N . LYS A 1 129 ? 5.596 -2.043 8.081 1.00 90.75 129 LYS A N 1
ATOM 1013 C CA . LYS A 1 129 ? 6.286 -2.729 9.169 1.00 90.75 129 LYS A CA 1
ATOM 1014 C C . LYS A 1 129 ? 6.155 -1.937 10.465 1.00 90.75 129 LYS A C 1
ATOM 1016 O O . LYS A 1 129 ? 5.833 -2.524 11.493 1.00 90.75 129 LYS A O 1
ATOM 1021 N N . GLU A 1 130 ? 6.375 -0.631 10.427 1.00 90.69 130 GLU A N 1
ATOM 1022 C CA . GLU A 1 130 ? 6.269 0.225 11.605 1.00 90.69 130 GLU A CA 1
ATOM 1023 C C . GLU A 1 130 ? 4.821 0.313 12.097 1.00 90.69 130 GLU A C 1
ATOM 1025 O O . GLU A 1 130 ? 4.571 -0.028 13.251 1.00 90.69 130 GLU A O 1
ATOM 1030 N N . LEU A 1 131 ? 3.850 0.617 11.225 1.00 91.62 131 LEU A N 1
ATOM 1031 C CA . LEU A 1 131 ? 2.421 0.671 11.575 1.00 91.62 131 LEU A CA 1
ATOM 1032 C C . LEU A 1 131 ? 1.938 -0.585 12.313 1.00 91.62 131 LEU A C 1
ATOM 1034 O O . LEU A 1 131 ? 1.321 -0.490 13.370 1.00 91.62 131 LEU A O 1
ATOM 1038 N N . PHE A 1 132 ? 2.235 -1.768 11.771 1.00 92.06 132 PHE A N 1
ATOM 1039 C CA . PHE A 1 132 ? 1.722 -3.037 12.295 1.00 92.06 132 PHE A CA 1
ATOM 1040 C C . PHE A 1 132 ? 2.500 -3.541 13.519 1.00 92.06 132 PHE A C 1
ATOM 1042 O O . PHE A 1 132 ? 2.046 -4.454 14.213 1.00 92.06 132 PHE A O 1
ATOM 1049 N N . THR A 1 133 ? 3.681 -2.979 13.798 1.00 91.25 133 THR A N 1
ATOM 1050 C CA . THR A 1 133 ? 4.485 -3.362 14.968 1.00 91.25 133 THR A CA 1
ATOM 1051 C C . THR A 1 133 ? 4.259 -2.468 16.182 1.00 91.25 133 THR A C 1
ATOM 1053 O O . THR A 1 133 ? 4.614 -2.903 17.285 1.00 91.25 133 THR A O 1
ATOM 1056 N N . MET A 1 134 ? 3.617 -1.304 16.008 1.00 92.06 134 MET A N 1
ATOM 1057 C CA . MET A 1 134 ? 3.219 -0.404 17.095 1.00 92.06 134 MET A CA 1
ATOM 1058 C C . MET A 1 134 ? 2.378 -1.128 18.155 1.00 92.06 134 MET A C 1
ATOM 1060 O O . MET A 1 134 ? 1.512 -1.956 17.850 1.00 92.06 134 MET A O 1
ATOM 1064 N N . ASN A 1 135 ? 2.633 -0.808 19.424 1.00 94.44 135 ASN A N 1
ATOM 1065 C CA . ASN A 1 135 ? 1.968 -1.455 20.557 1.00 94.44 135 ASN A CA 1
ATOM 1066 C C . ASN A 1 135 ? 0.466 -1.161 20.561 1.00 94.44 135 ASN A C 1
ATOM 1068 O O . ASN A 1 135 ? -0.335 -2.055 20.825 1.00 94.44 135 ASN A O 1
ATOM 1072 N N . GLU A 1 136 ? 0.084 0.061 20.197 1.00 93.94 136 GLU A N 1
ATOM 1073 C CA . GLU A 1 136 ? -1.306 0.489 20.088 1.00 93.94 136 GLU A CA 1
ATOM 1074 C C . GLU A 1 136 ? -2.056 -0.310 19.007 1.00 93.94 136 GLU A C 1
ATOM 1076 O O . GLU A 1 136 ? -3.191 -0.735 19.227 1.00 93.94 136 GLU A O 1
ATOM 1081 N N . PHE A 1 137 ? -1.403 -0.598 17.872 1.00 95.12 137 PHE A N 1
ATOM 1082 C CA . PHE A 1 137 ? -1.979 -1.423 16.806 1.00 95.12 137 PHE A CA 1
ATOM 1083 C C . PHE A 1 137 ? -2.215 -2.859 17.278 1.00 95.12 137 PHE A C 1
ATOM 1085 O O . PHE A 1 137 ? -3.305 -3.403 17.108 1.00 95.12 137 PHE A O 1
ATOM 1092 N N . LYS A 1 138 ? -1.209 -3.471 17.917 1.00 95.31 138 LYS A N 1
ATOM 1093 C CA . LYS A 1 138 ? -1.320 -4.833 18.464 1.00 95.31 138 LYS A CA 1
ATOM 1094 C C . LYS A 1 138 ? -2.414 -4.929 19.520 1.00 95.31 138 LYS A C 1
ATOM 1096 O O . LYS A 1 138 ? -3.166 -5.898 19.535 1.00 95.31 138 LYS A O 1
ATOM 1101 N N . ALA A 1 139 ? -2.527 -3.923 20.383 1.00 95.19 139 ALA A N 1
ATOM 1102 C CA . ALA A 1 139 ? -3.566 -3.888 21.399 1.00 95.19 139 ALA A CA 1
ATOM 1103 C C . ALA A 1 139 ? -4.969 -3.782 20.776 1.00 95.19 139 ALA A C 1
ATOM 1105 O O . ALA A 1 139 ? -5.867 -4.511 21.192 1.00 95.19 139 ALA A O 1
ATOM 1106 N N . LEU A 1 140 ? -5.148 -2.958 19.735 1.00 96.31 140 LEU A N 1
ATOM 1107 C CA . LEU A 1 140 ? -6.400 -2.874 18.973 1.00 96.31 140 LEU A CA 1
ATOM 1108 C C . LEU A 1 140 ? -6.736 -4.183 18.242 1.00 96.31 140 LEU A C 1
ATOM 1110 O O . LEU A 1 140 ? -7.891 -4.609 18.250 1.00 96.31 140 LEU A O 1
ATOM 1114 N N . ALA A 1 141 ? -5.742 -4.850 17.652 1.00 96.00 141 ALA A N 1
ATOM 1115 C CA . ALA A 1 141 ? -5.921 -6.150 17.006 1.00 96.00 141 ALA A CA 1
ATOM 1116 C C . ALA A 1 141 ? -6.353 -7.230 18.012 1.00 96.00 141 ALA A C 1
ATOM 1118 O O . ALA A 1 141 ? -7.339 -7.932 17.788 1.00 96.00 141 ALA A O 1
ATOM 1119 N N . ASN A 1 142 ? -5.680 -7.306 19.164 1.00 94.94 142 ASN A N 1
ATOM 1120 C CA . ASN A 1 142 ? -6.043 -8.224 20.246 1.00 94.94 142 ASN A CA 1
ATOM 1121 C C . ASN A 1 142 ? -7.444 -7.932 20.793 1.00 94.94 142 ASN A C 1
ATOM 1123 O O . ASN A 1 142 ? -8.207 -8.856 21.064 1.00 94.94 142 ASN A O 1
ATOM 1127 N N . HIS A 1 143 ? -7.801 -6.651 20.916 1.00 94.19 143 HIS A N 1
ATOM 1128 C CA . HIS A 1 143 ? -9.138 -6.235 21.319 1.00 94.19 143 HIS A CA 1
ATOM 1129 C C . HIS A 1 143 ? -10.211 -6.716 20.332 1.00 94.19 143 HIS A C 1
ATOM 1131 O O . HIS A 1 143 ? -11.275 -7.156 20.757 1.00 94.19 143 HIS A O 1
ATOM 1137 N N . ALA A 1 144 ? -9.942 -6.654 19.025 1.00 95.38 144 ALA A N 1
ATOM 1138 C CA . ALA A 1 144 ? -10.889 -7.039 17.980 1.00 95.38 144 ALA A CA 1
ATOM 1139 C C . ALA A 1 144 ? -11.036 -8.560 17.789 1.00 95.38 144 ALA A C 1
ATOM 1141 O O . ALA A 1 144 ? -12.095 -9.008 17.352 1.00 95.38 144 ALA A O 1
ATOM 1142 N N . TYR A 1 145 ? -10.001 -9.348 18.103 1.00 91.62 145 TYR A N 1
ATOM 1143 C CA . TYR A 1 145 ? -9.880 -10.757 17.701 1.00 91.62 145 TYR A CA 1
ATOM 1144 C C . TYR A 1 145 ? -11.096 -11.628 18.071 1.00 91.62 145 TYR A C 1
ATOM 1146 O O . TYR A 1 145 ? -11.633 -12.333 17.219 1.00 91.62 145 TYR A O 1
ATOM 1154 N N . ASN A 1 146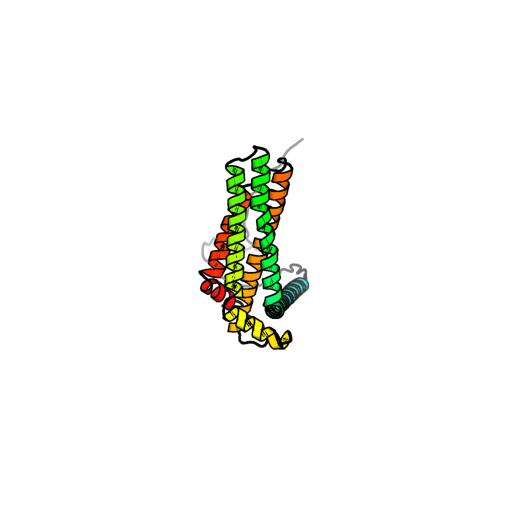 ? -11.582 -11.514 19.311 1.00 89.75 146 ASN A N 1
ATOM 1155 C CA . ASN A 1 146 ? -12.715 -12.301 19.821 1.00 89.75 146 ASN A CA 1
ATOM 1156 C C . ASN A 1 146 ? -14.031 -11.513 19.907 1.00 89.75 146 ASN A C 1
ATOM 1158 O O . ASN A 1 146 ? -14.992 -12.001 20.493 1.00 89.75 146 ASN A O 1
ATOM 1162 N N . LYS A 1 147 ? -14.084 -10.301 19.348 1.00 94.44 147 LYS A N 1
ATOM 1163 C CA . LYS A 1 147 ? -15.250 -9.421 19.453 1.00 94.44 147 LYS A CA 1
ATOM 1164 C C . LYS A 1 147 ? -16.059 -9.375 18.164 1.00 94.44 147 LYS A C 1
ATOM 1166 O O . LYS A 1 147 ? -15.522 -9.441 17.048 1.00 94.44 147 LYS A O 1
ATOM 1171 N N . ASN A 1 148 ? -17.370 -9.207 18.300 1.00 94.56 148 ASN A N 1
ATOM 1172 C CA . ASN A 1 148 ? -18.204 -8.777 17.178 1.00 94.56 148 ASN A CA 1
ATOM 1173 C C . ASN A 1 148 ? -18.028 -7.263 16.913 1.00 94.56 148 ASN A C 1
ATOM 1175 O O . ASN A 1 148 ? -17.387 -6.548 17.685 1.00 94.56 148 ASN A O 1
ATOM 1179 N N . LEU A 1 149 ? -18.570 -6.767 15.796 1.00 92.94 149 LEU A N 1
ATOM 1180 C CA . LEU A 1 149 ? -18.421 -5.366 15.377 1.00 92.94 149 LEU A CA 1
ATOM 1181 C C . LEU A 1 149 ? -18.905 -4.370 16.446 1.00 92.94 149 LEU A C 1
ATOM 1183 O O . LEU A 1 149 ? -18.241 -3.368 16.706 1.00 92.94 149 LEU A O 1
ATOM 1187 N N . SER A 1 150 ? -20.049 -4.654 17.075 1.00 91.75 150 SER A N 1
ATOM 1188 C CA . SER A 1 150 ? -20.649 -3.776 18.085 1.00 91.75 150 SER A CA 1
ATOM 1189 C C . SER A 1 150 ? -19.801 -3.717 19.357 1.00 91.75 150 SER A C 1
ATOM 1191 O O . SER A 1 150 ? -19.541 -2.640 19.886 1.00 91.75 150 SER A O 1
ATOM 1193 N N . GLU A 1 151 ? -19.328 -4.867 19.837 1.00 93.62 151 GLU A N 1
ATOM 1194 C CA . GLU A 1 151 ? -18.455 -4.975 21.011 1.00 93.62 151 GLU A CA 1
ATOM 1195 C C . GLU A 1 151 ? -17.083 -4.342 20.784 1.00 93.62 151 GLU A C 1
ATOM 1197 O O . GLU A 1 151 ? -16.471 -3.842 21.732 1.00 93.62 151 GLU A O 1
ATOM 1202 N N . TYR A 1 152 ? -16.584 -4.410 19.548 1.00 94.44 152 TYR A N 1
ATOM 1203 C CA . TYR A 1 152 ? -15.346 -3.765 19.131 1.00 94.44 152 TYR A CA 1
ATOM 1204 C C . TYR A 1 152 ? -15.483 -2.241 19.153 1.00 94.44 152 TYR A C 1
ATOM 1206 O O . TYR A 1 152 ? -14.642 -1.550 19.723 1.00 94.44 152 TYR A O 1
ATOM 1214 N N . TRP A 1 153 ? -16.555 -1.712 18.554 1.00 93.75 153 TRP A N 1
ATOM 1215 C CA . TRP A 1 153 ? -16.758 -0.267 18.462 1.00 93.75 153 TRP A CA 1
ATOM 1216 C C . TRP A 1 153 ? -17.118 0.378 19.805 1.00 93.75 153 TRP A C 1
ATOM 1218 O O . TRP A 1 153 ? -16.927 1.585 19.980 1.00 93.75 153 TRP A O 1
ATOM 1228 N N . ASN A 1 154 ? -17.576 -0.418 20.777 1.00 92.62 154 ASN A N 1
ATOM 1229 C CA . ASN A 1 154 ? -17.808 0.004 22.157 1.00 92.62 154 ASN A CA 1
ATOM 1230 C C . ASN A 1 154 ? -16.491 0.171 22.947 1.00 92.62 154 ASN A C 1
ATOM 1232 O O . ASN A 1 154 ? -16.253 -0.473 23.970 1.00 92.62 154 ASN A O 1
ATOM 1236 N N . MET A 1 155 ? -15.612 1.030 22.435 1.00 92.44 155 MET A N 1
ATOM 1237 C CA . MET A 1 155 ? -14.334 1.412 23.030 1.00 92.44 155 MET A CA 1
ATOM 1238 C C . MET A 1 155 ? -14.301 2.913 23.338 1.00 92.44 155 MET A C 1
ATOM 1240 O O . MET A 1 155 ? -15.070 3.707 22.787 1.00 92.44 155 MET A O 1
ATOM 1244 N N . GLN A 1 156 ? -13.391 3.316 24.227 1.00 92.56 156 GLN A N 1
ATOM 1245 C CA . GLN A 1 156 ? -13.204 4.720 24.594 1.00 92.56 156 GLN A CA 1
ATOM 1246 C C . GLN A 1 156 ? -12.830 5.571 23.373 1.00 92.56 156 GLN A C 1
ATOM 1248 O O . GLN A 1 156 ? -12.183 5.098 22.437 1.00 92.56 156 GLN A O 1
ATOM 1253 N N . ARG A 1 157 ? -13.202 6.857 23.396 1.00 89.38 157 ARG A N 1
ATOM 1254 C CA . ARG A 1 157 ? -12.966 7.794 22.284 1.00 89.38 157 ARG A CA 1
ATOM 1255 C C . ARG A 1 157 ? -11.502 7.831 21.837 1.00 89.38 157 ARG A C 1
ATOM 1257 O O . ARG A 1 157 ? -11.248 7.874 20.639 1.00 89.38 157 ARG A O 1
ATOM 1264 N N . GLU A 1 158 ? -10.561 7.790 22.774 1.00 90.94 158 GLU A N 1
ATOM 1265 C CA . GLU A 1 158 ? -9.122 7.777 22.481 1.00 90.94 158 GLU A CA 1
ATOM 1266 C C . GLU A 1 158 ? -8.732 6.578 21.608 1.00 90.94 158 GLU A C 1
ATOM 1268 O O . GLU A 1 158 ? -8.088 6.743 20.574 1.00 90.94 158 GLU A O 1
ATOM 1273 N N . TRP A 1 159 ? -9.225 5.385 21.947 1.00 93.19 159 TRP A N 1
ATOM 1274 C CA . TRP A 1 159 ? -9.016 4.173 21.156 1.00 93.19 159 TRP A CA 1
ATOM 1275 C C . TRP A 1 159 ? -9.697 4.257 19.786 1.00 93.19 159 TRP A C 1
ATOM 1277 O O . TRP A 1 159 ? -9.098 3.842 18.793 1.00 93.19 159 TRP A O 1
ATOM 1287 N N . LYS A 1 160 ? -10.884 4.880 19.687 1.00 93.62 160 LYS A N 1
ATOM 1288 C CA . LYS A 1 160 ? -11.526 5.157 18.387 1.00 93.62 160 LYS A CA 1
ATOM 1289 C C . LYS A 1 160 ? -10.637 6.046 17.506 1.00 93.62 160 LYS A C 1
ATOM 1291 O O . LYS A 1 160 ? -10.415 5.712 16.345 1.00 93.62 160 LYS A O 1
ATOM 1296 N N . ILE A 1 161 ? -10.070 7.124 18.049 1.00 91.56 161 ILE A N 1
ATOM 1297 C CA . ILE A 1 161 ? -9.173 8.039 17.316 1.00 91.56 161 ILE A CA 1
ATOM 1298 C C . ILE A 1 161 ? -7.919 7.306 16.826 1.00 91.56 161 ILE A C 1
ATOM 1300 O O . ILE A 1 161 ? -7.580 7.390 15.645 1.00 91.56 161 ILE A O 1
ATOM 1304 N N . ILE A 1 162 ? -7.268 6.546 17.709 1.00 92.88 162 ILE A N 1
ATOM 1305 C CA . ILE A 1 162 ? -6.074 5.760 17.374 1.00 92.88 162 ILE A CA 1
ATOM 1306 C C . ILE A 1 162 ? -6.401 4.712 16.299 1.00 92.88 162 ILE A C 1
ATOM 1308 O O . ILE A 1 162 ? -5.642 4.532 15.347 1.00 92.88 162 ILE A O 1
ATOM 1312 N N . SER A 1 163 ? -7.559 4.056 16.391 1.00 94.69 163 SER A N 1
ATOM 1313 C CA . SER A 1 163 ? -7.996 3.084 15.386 1.00 94.69 163 SER A CA 1
ATOM 1314 C C . SER A 1 163 ? -8.171 3.725 14.001 1.00 94.69 163 SER A C 1
ATOM 1316 O O . SER A 1 163 ? -7.746 3.158 12.995 1.00 94.69 163 SER A O 1
ATOM 1318 N N . ILE A 1 164 ? -8.752 4.930 13.935 1.00 93.12 164 ILE A N 1
ATOM 1319 C CA . ILE A 1 164 ? -8.964 5.676 12.686 1.00 93.12 164 ILE A CA 1
ATOM 1320 C C . ILE A 1 164 ? -7.626 6.118 12.097 1.00 93.12 164 ILE A C 1
ATOM 1322 O O . ILE A 1 164 ? -7.432 6.016 10.887 1.00 93.12 164 ILE A O 1
ATOM 1326 N N . TYR A 1 165 ? -6.687 6.545 12.940 1.00 93.50 165 TYR A N 1
ATOM 1327 C CA . TYR A 1 165 ? -5.319 6.845 12.525 1.00 93.50 165 TYR A CA 1
ATOM 1328 C C . TYR A 1 165 ? -4.675 5.651 11.806 1.00 93.50 165 TYR A C 1
ATOM 1330 O O . TYR A 1 165 ? -4.179 5.793 10.687 1.00 93.50 165 TYR A O 1
ATOM 1338 N N . PHE A 1 166 ? -4.758 4.455 12.392 1.00 94.75 166 PHE A N 1
ATOM 1339 C CA . PHE A 1 166 ? -4.225 3.239 11.775 1.00 94.75 166 PHE A CA 1
ATOM 1340 C C . PHE A 1 166 ? -4.970 2.840 10.499 1.00 94.75 166 PHE A C 1
ATOM 1342 O O . PHE A 1 166 ? -4.338 2.352 9.559 1.00 94.75 166 PHE A O 1
ATOM 1349 N N . LEU A 1 167 ? -6.284 3.072 10.426 1.00 95.00 167 LEU A N 1
ATOM 1350 C CA . LEU A 1 167 ? -7.057 2.846 9.205 1.00 95.00 167 LEU A CA 1
ATOM 1351 C C . LEU A 1 167 ? -6.595 3.767 8.070 1.00 95.00 167 LEU A C 1
ATOM 1353 O O . LEU A 1 167 ? -6.353 3.291 6.959 1.00 95.00 167 LEU A O 1
ATOM 1357 N N . ILE A 1 168 ? -6.423 5.062 8.347 1.00 92.19 168 ILE A N 1
ATOM 1358 C CA . ILE A 1 168 ? -5.907 6.041 7.380 1.00 92.19 168 ILE A CA 1
ATOM 1359 C C . ILE A 1 168 ? -4.499 5.638 6.938 1.00 92.19 168 ILE A C 1
ATOM 1361 O O . ILE A 1 168 ? -4.248 5.520 5.739 1.00 92.19 168 ILE A O 1
ATOM 1365 N N . GLY A 1 169 ? -3.604 5.359 7.890 1.00 92.19 169 GLY A N 1
ATOM 1366 C CA . GLY A 1 169 ? -2.228 4.956 7.602 1.00 92.19 169 GLY A CA 1
ATOM 1367 C C . GLY A 1 169 ? -2.161 3.701 6.730 1.00 92.19 169 GLY A C 1
ATOM 1368 O O . GLY A 1 169 ? -1.514 3.702 5.685 1.00 92.19 169 GLY A O 1
ATOM 1369 N N . THR A 1 170 ? -2.907 2.656 7.091 1.00 92.81 170 THR A N 1
ATOM 1370 C CA . THR A 1 170 ? -2.960 1.412 6.307 1.00 92.81 170 THR A CA 1
ATOM 1371 C C . THR A 1 170 ? -3.524 1.647 4.905 1.00 92.81 170 THR A C 1
ATOM 1373 O O . THR A 1 170 ? -3.000 1.100 3.933 1.00 92.81 170 THR A O 1
ATOM 1376 N N . THR A 1 171 ? -4.550 2.490 4.771 1.00 92.44 171 THR A N 1
ATOM 1377 C CA . THR A 1 171 ? -5.160 2.823 3.473 1.00 92.44 171 THR A CA 1
ATOM 1378 C C . THR A 1 171 ? -4.172 3.555 2.565 1.00 92.44 171 THR A C 1
ATOM 1380 O O . THR A 1 171 ? -3.986 3.158 1.415 1.00 92.44 171 THR A O 1
ATOM 1383 N N . LEU A 1 172 ? -3.492 4.583 3.084 1.00 92.69 172 LEU A N 1
ATOM 1384 C CA . LEU A 1 172 ? -2.495 5.356 2.338 1.00 92.69 172 LEU A CA 1
ATOM 1385 C C . LEU A 1 172 ? -1.336 4.477 1.862 1.00 92.69 172 LEU A C 1
ATOM 1387 O O . LEU A 1 172 ? -0.921 4.562 0.706 1.00 92.69 172 LEU A O 1
ATOM 1391 N N . VAL A 1 173 ? -0.842 3.596 2.730 1.00 91.56 173 VAL A N 1
ATOM 1392 C CA . VAL A 1 173 ? 0.273 2.708 2.393 1.00 91.56 173 VAL A CA 1
ATOM 1393 C C . VAL A 1 173 ? -0.149 1.630 1.394 1.00 91.56 173 VAL A C 1
ATOM 1395 O O . VAL A 1 173 ? 0.587 1.346 0.453 1.00 91.56 173 VAL A O 1
ATOM 1398 N N . THR A 1 174 ? -1.359 1.080 1.522 1.00 91.50 174 THR A N 1
ATOM 1399 C CA . THR A 1 174 ? -1.899 0.111 0.551 1.00 91.50 174 THR A CA 1
ATOM 1400 C C . THR A 1 174 ? -2.095 0.745 -0.828 1.00 91.50 174 THR A C 1
ATOM 1402 O O . THR A 1 174 ? -1.790 0.123 -1.850 1.00 91.50 174 THR A O 1
ATOM 1405 N N . LEU A 1 175 ? -2.550 2.001 -0.879 1.00 92.94 175 LEU A N 1
ATOM 1406 C CA . LEU A 1 175 ? -2.651 2.769 -2.120 1.00 92.94 175 LEU A CA 1
ATOM 1407 C C . LEU A 1 175 ? -1.269 2.979 -2.754 1.00 92.94 175 LEU A C 1
ATOM 1409 O O . LEU A 1 175 ? -1.092 2.709 -3.943 1.00 92.94 175 LEU A O 1
ATOM 1413 N N . LEU A 1 176 ? -0.282 3.402 -1.960 1.00 93.12 176 LEU A N 1
ATOM 1414 C CA . LEU A 1 176 ? 1.089 3.605 -2.425 1.00 93.12 176 LEU A CA 1
ATOM 1415 C C . LEU A 1 176 ? 1.697 2.309 -2.977 1.00 93.12 176 LEU A C 1
ATOM 1417 O O . LEU A 1 176 ? 2.281 2.308 -4.062 1.00 93.12 176 LEU A O 1
ATOM 1421 N N . LEU A 1 177 ? 1.505 1.197 -2.267 1.00 93.19 177 LEU A N 1
ATOM 1422 C CA . LEU A 1 177 ? 1.935 -0.128 -2.697 1.00 93.19 177 LEU A CA 1
ATOM 1423 C C . LEU A 1 177 ? 1.283 -0.528 -4.026 1.00 93.19 177 LEU A C 1
ATOM 1425 O O . LEU A 1 177 ? 1.972 -0.988 -4.932 1.00 93.19 177 LEU A O 1
ATOM 1429 N N . SER A 1 178 ? -0.023 -0.302 -4.175 1.00 93.19 178 SER A N 1
ATOM 1430 C CA . SER A 1 178 ? -0.763 -0.619 -5.404 1.00 93.19 178 SER A CA 1
ATOM 1431 C C . SER A 1 178 ? -0.225 0.155 -6.611 1.00 93.19 178 SER A C 1
ATOM 1433 O O . SER A 1 178 ? 0.030 -0.427 -7.668 1.00 93.19 178 SER A O 1
ATOM 1435 N N . ILE A 1 179 ? 0.024 1.458 -6.441 1.00 93.12 179 ILE A N 1
ATOM 1436 C CA . ILE A 1 179 ? 0.639 2.311 -7.469 1.00 93.12 179 ILE A CA 1
ATOM 1437 C C . ILE A 1 179 ? 2.049 1.813 -7.807 1.00 93.12 179 ILE A C 1
ATOM 1439 O O . ILE A 1 179 ? 2.438 1.745 -8.974 1.00 93.12 179 ILE A O 1
ATOM 1443 N N . ASN A 1 180 ? 2.821 1.426 -6.797 1.00 94.50 180 ASN A N 1
ATOM 1444 C CA . ASN A 1 180 ? 4.176 0.943 -6.998 1.00 94.50 180 ASN A CA 1
ATOM 1445 C C . ASN A 1 180 ? 4.235 -0.402 -7.748 1.00 94.50 180 ASN A C 1
ATOM 1447 O O . ASN A 1 180 ? 5.057 -0.581 -8.649 1.00 94.50 180 ASN A O 1
ATOM 1451 N N . ILE A 1 181 ? 3.331 -1.337 -7.442 1.00 94.31 181 ILE A N 1
ATOM 1452 C CA . ILE A 1 181 ? 3.188 -2.598 -8.189 1.00 94.31 181 ILE A CA 1
ATOM 1453 C C . ILE A 1 181 ? 2.853 -2.309 -9.646 1.00 94.31 181 ILE A C 1
ATOM 1455 O O . ILE A 1 181 ? 3.439 -2.911 -10.544 1.00 94.31 181 ILE A O 1
ATOM 1459 N N . PHE A 1 182 ? 1.950 -1.362 -9.896 1.00 93.88 182 PHE A N 1
ATOM 1460 C CA . PHE A 1 182 ? 1.609 -0.950 -11.251 1.00 93.88 182 PHE A CA 1
ATOM 1461 C C . PHE A 1 182 ? 2.845 -0.459 -12.022 1.00 93.88 182 PHE A C 1
ATOM 1463 O O . PHE A 1 182 ? 3.115 -0.955 -13.119 1.00 93.88 182 PHE A O 1
ATOM 1470 N N . PHE A 1 183 ? 3.660 0.427 -11.435 1.00 93.75 183 PHE A N 1
ATOM 1471 C CA . PHE A 1 183 ? 4.924 0.853 -12.053 1.00 93.75 183 PHE A CA 1
ATOM 1472 C C . PHE A 1 183 ? 5.917 -0.295 -12.229 1.00 93.75 183 PHE A C 1
ATOM 1474 O O . PHE A 1 183 ? 6.564 -0.380 -13.272 1.00 93.75 183 PHE A O 1
ATOM 1481 N N . THR A 1 184 ? 6.001 -1.200 -11.257 1.00 95.00 184 THR A N 1
ATOM 1482 C CA . THR A 1 184 ? 6.862 -2.386 -11.316 1.00 95.00 184 THR A CA 1
ATOM 1483 C C . THR A 1 184 ? 6.496 -3.283 -12.495 1.00 95.00 184 THR A C 1
ATOM 1485 O O . THR A 1 184 ? 7.365 -3.658 -13.282 1.00 95.00 184 THR A O 1
ATOM 1488 N N . ILE A 1 185 ? 5.205 -3.570 -12.684 1.00 93.56 185 ILE A N 1
ATOM 1489 C CA . ILE A 1 185 ? 4.706 -4.386 -13.796 1.00 93.56 185 ILE A CA 1
ATOM 1490 C C . ILE A 1 185 ? 4.966 -3.695 -15.136 1.00 93.56 185 ILE A C 1
ATOM 1492 O O . ILE A 1 185 ? 5.415 -4.345 -16.082 1.00 93.56 185 ILE A O 1
ATOM 1496 N N . ILE A 1 186 ? 4.706 -2.387 -15.244 1.00 92.75 186 ILE A N 1
ATOM 1497 C CA . ILE A 1 186 ? 4.987 -1.657 -16.487 1.00 92.75 186 ILE A CA 1
ATOM 1498 C C . ILE A 1 186 ? 6.490 -1.667 -16.778 1.00 92.75 186 ILE A C 1
ATOM 1500 O O . ILE A 1 186 ? 6.873 -1.861 -17.930 1.00 92.75 186 ILE A O 1
ATOM 1504 N N . PHE A 1 187 ? 7.343 -1.511 -15.762 1.00 94.19 187 PHE A N 1
ATOM 1505 C CA . PHE A 1 187 ? 8.797 -1.478 -15.946 1.00 94.19 187 PHE A CA 1
ATOM 1506 C C . PHE A 1 187 ? 9.328 -2.837 -16.372 1.00 94.19 187 PHE A C 1
ATOM 1508 O O . PHE A 1 187 ? 10.151 -2.933 -17.284 1.00 94.19 187 PHE A O 1
ATOM 1515 N N . PHE A 1 188 ? 8.767 -3.899 -15.804 1.00 94.50 188 PHE A N 1
ATOM 1516 C CA . PHE A 1 188 ? 9.039 -5.254 -16.242 1.00 94.50 188 PHE A CA 1
ATOM 1517 C C . PHE A 1 188 ? 8.620 -5.480 -17.703 1.00 94.50 188 PHE A C 1
ATOM 1519 O O . PHE A 1 188 ? 9.438 -5.928 -18.505 1.00 94.50 188 PHE A O 1
ATOM 1526 N N . LYS A 1 189 ? 7.402 -5.089 -18.106 1.00 93.00 189 LYS A N 1
ATOM 1527 C CA . LYS A 1 189 ? 6.955 -5.183 -19.512 1.00 93.00 189 LYS A CA 1
ATOM 1528 C C . LYS A 1 189 ? 7.829 -4.366 -20.467 1.00 93.00 189 LYS A C 1
ATOM 1530 O O . LYS A 1 189 ? 8.152 -4.839 -21.557 1.00 93.00 189 LYS A O 1
ATOM 1535 N N . TYR A 1 190 ? 8.246 -3.171 -20.050 1.00 92.50 190 TYR A N 1
ATOM 1536 C CA . TYR A 1 190 ? 9.201 -2.352 -20.793 1.00 92.50 190 TYR A CA 1
ATOM 1537 C C . TYR A 1 190 ? 10.531 -3.088 -20.985 1.00 92.50 190 TYR A C 1
ATOM 1539 O O . TYR A 1 190 ? 11.039 -3.118 -22.098 1.00 92.50 190 TYR A O 1
ATOM 1547 N N . SER A 1 191 ? 11.061 -3.772 -19.967 1.00 93.06 191 SER A N 1
ATOM 1548 C CA . SER A 1 191 ? 12.306 -4.544 -20.114 1.00 93.06 191 SER A CA 1
ATOM 1549 C C . SER A 1 191 ? 12.221 -5.669 -21.158 1.00 93.06 191 SER A C 1
ATOM 1551 O O . SER A 1 191 ? 13.210 -6.006 -21.817 1.00 93.06 191 SER A O 1
ATOM 1553 N N . LEU A 1 192 ? 11.026 -6.237 -21.355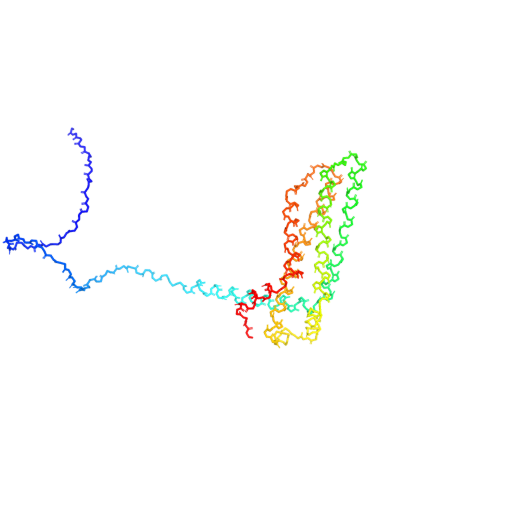 1.00 91.81 192 LEU A N 1
ATOM 1554 C CA . LEU A 1 192 ? 10.792 -7.325 -22.305 1.00 91.81 192 LEU A CA 1
ATOM 1555 C C . LEU A 1 192 ? 10.670 -6.848 -23.755 1.00 91.81 192 LEU A C 1
ATOM 1557 O O . LEU A 1 192 ? 11.087 -7.581 -24.646 1.00 91.81 192 LEU A O 1
ATOM 1561 N N . THR A 1 193 ? 10.169 -5.638 -23.996 1.00 88.88 193 THR A N 1
ATOM 1562 C CA . THR A 1 193 ? 9.844 -5.141 -25.352 1.00 88.88 193 THR A CA 1
ATOM 1563 C C . THR A 1 193 ? 10.695 -3.952 -25.793 1.00 88.88 193 THR A C 1
ATOM 1565 O O . THR A 1 193 ? 10.959 -3.805 -26.973 1.00 88.88 193 THR A O 1
ATOM 1568 N N . LEU A 1 194 ? 11.159 -3.123 -24.853 1.00 82.88 194 LEU A N 1
ATOM 1569 C CA . LEU A 1 194 ? 11.801 -1.816 -25.062 1.00 82.88 194 LEU A CA 1
ATOM 1570 C C . LEU A 1 194 ? 10.927 -0.750 -25.756 1.00 82.88 194 LEU A C 1
ATOM 1572 O O . LEU A 1 194 ? 11.388 0.369 -25.956 1.00 82.88 194 LEU A O 1
ATOM 1576 N N . GLU A 1 195 ? 9.655 -1.036 -26.042 1.00 76.69 195 GLU A N 1
ATOM 1577 C CA . GLU A 1 195 ? 8.783 -0.154 -26.836 1.00 76.69 195 GLU A CA 1
ATOM 1578 C C . GLU A 1 195 ? 8.061 0.913 -25.998 1.00 76.69 195 GLU A C 1
ATOM 1580 O O . GLU A 1 195 ? 7.889 2.051 -26.434 1.00 76.69 195 GLU A O 1
ATOM 1585 N N . ARG A 1 196 ? 7.630 0.581 -24.771 1.00 74.00 196 ARG A N 1
ATOM 1586 C CA . ARG A 1 196 ? 6.795 1.479 -23.952 1.00 74.00 196 ARG A CA 1
ATOM 1587 C C . ARG A 1 196 ? 7.590 2.186 -22.860 1.00 74.00 196 ARG A C 1
ATOM 1589 O O . ARG A 1 196 ? 7.846 1.623 -21.798 1.00 74.00 196 ARG A O 1
ATOM 1596 N N . VAL A 1 197 ? 7.924 3.453 -23.087 1.00 75.44 197 VAL A N 1
ATOM 1597 C CA . VAL A 1 197 ? 8.675 4.263 -22.120 1.00 75.44 197 VAL A CA 1
ATOM 1598 C C . VAL A 1 197 ? 7.797 4.653 -20.929 1.00 75.44 197 VAL A C 1
ATOM 1600 O O . VAL A 1 197 ? 6.720 5.224 -21.080 1.00 75.44 197 VAL A O 1
ATOM 1603 N N . ILE A 1 198 ? 8.287 4.397 -19.716 1.00 83.00 198 ILE A N 1
ATOM 1604 C CA . ILE A 1 198 ? 7.645 4.883 -18.487 1.00 83.00 198 ILE A CA 1
ATOM 1605 C C . ILE A 1 198 ? 7.983 6.348 -18.248 1.00 83.00 198 ILE A C 1
ATOM 1607 O O . ILE A 1 198 ? 9.150 6.738 -18.347 1.00 83.00 198 ILE A O 1
ATOM 1611 N N . ASN A 1 199 ? 6.977 7.137 -17.875 1.00 88.00 199 ASN A N 1
ATOM 1612 C CA . ASN A 1 199 ? 7.140 8.545 -17.544 1.00 88.00 199 ASN A CA 1
ATOM 1613 C C . ASN A 1 199 ? 7.885 8.722 -16.206 1.00 88.00 199 ASN A C 1
ATOM 1615 O O . ASN A 1 199 ? 7.367 8.372 -15.145 1.00 88.00 199 ASN A O 1
ATOM 1619 N N . LEU A 1 200 ? 9.092 9.292 -16.264 1.00 89.19 200 LEU A N 1
ATOM 1620 C CA . LEU A 1 200 ? 9.922 9.567 -15.088 1.00 89.19 200 LEU A CA 1
ATOM 1621 C C . LEU A 1 200 ? 9.279 10.611 -14.163 1.00 89.19 200 LEU A C 1
ATOM 1623 O O . LEU A 1 200 ? 9.311 10.439 -12.949 1.00 89.19 200 LEU A O 1
ATOM 1627 N N . THR A 1 201 ? 8.648 11.647 -14.721 1.00 92.12 201 THR A N 1
ATOM 1628 C CA . THR A 1 201 ? 7.979 12.699 -13.942 1.00 92.12 201 THR A CA 1
ATOM 1629 C C . THR A 1 201 ? 6.881 12.117 -13.058 1.00 92.12 201 THR A C 1
ATOM 1631 O O . THR A 1 201 ? 6.780 12.467 -11.887 1.00 92.12 201 THR A O 1
ATOM 1634 N N . GLY A 1 202 ? 6.105 11.164 -13.588 1.00 90.75 202 GLY A N 1
ATOM 1635 C CA . GLY A 1 202 ? 5.085 10.457 -12.813 1.00 90.75 202 GLY A CA 1
ATOM 1636 C C . GLY A 1 202 ? 5.678 9.695 -11.625 1.00 90.75 202 GLY A C 1
ATOM 1637 O O . GLY A 1 202 ? 5.157 9.790 -10.519 1.00 90.75 202 GLY A O 1
ATOM 1638 N N . ILE A 1 203 ? 6.806 9.005 -11.826 1.00 93.62 203 ILE A N 1
ATOM 1639 C CA . ILE A 1 203 ? 7.505 8.298 -10.741 1.00 93.62 203 ILE A CA 1
ATOM 1640 C C . ILE A 1 203 ? 8.014 9.288 -9.683 1.00 93.62 203 ILE A C 1
ATOM 1642 O O . ILE A 1 203 ? 7.873 9.019 -8.495 1.00 93.62 203 ILE A O 1
ATOM 1646 N N . ILE A 1 204 ? 8.561 10.440 -10.088 1.00 94.25 204 ILE A N 1
ATOM 1647 C CA . ILE A 1 204 ? 9.046 11.472 -9.156 1.00 94.25 204 ILE A CA 1
ATOM 1648 C C . ILE A 1 204 ? 7.902 12.027 -8.298 1.00 94.25 204 ILE A C 1
ATOM 1650 O O . ILE A 1 204 ? 8.063 12.164 -7.089 1.00 94.25 204 ILE A O 1
ATOM 1654 N N . ILE A 1 205 ? 6.735 12.300 -8.887 1.00 94.31 205 ILE A N 1
ATOM 1655 C CA . ILE A 1 205 ? 5.561 12.771 -8.134 1.00 94.31 205 ILE A CA 1
ATOM 1656 C C . ILE A 1 205 ? 5.149 11.738 -7.077 1.00 94.31 205 ILE A C 1
ATOM 1658 O O . ILE A 1 205 ? 4.926 12.092 -5.921 1.00 94.31 205 ILE A O 1
ATOM 1662 N N . ILE A 1 206 ? 5.098 10.456 -7.448 1.00 93.94 206 ILE A N 1
ATOM 1663 C CA . ILE A 1 206 ? 4.767 9.380 -6.504 1.00 93.94 206 ILE A CA 1
ATOM 1664 C C . ILE A 1 206 ? 5.854 9.199 -5.445 1.00 93.94 206 ILE A C 1
ATOM 1666 O O . ILE A 1 206 ? 5.535 8.928 -4.292 1.00 93.94 206 ILE A O 1
ATOM 1670 N N . PHE A 1 207 ? 7.122 9.395 -5.795 1.00 94.62 207 PHE A N 1
ATOM 1671 C CA . PHE A 1 207 ? 8.221 9.381 -4.836 1.00 94.62 207 PHE A CA 1
ATOM 1672 C C . PHE A 1 207 ? 8.077 10.486 -3.781 1.00 94.62 207 PHE A C 1
ATOM 1674 O O . PHE A 1 207 ? 8.184 10.211 -2.588 1.00 94.62 207 PHE A O 1
ATOM 1681 N N . LEU A 1 208 ? 7.756 11.714 -4.193 1.00 94.75 208 LEU A N 1
ATOM 1682 C CA . LEU A 1 208 ? 7.491 12.814 -3.260 1.00 94.75 208 LEU A CA 1
ATOM 1683 C C . LEU A 1 208 ? 6.271 12.524 -2.377 1.00 94.75 208 LEU A C 1
ATOM 1685 O O . LEU A 1 208 ? 6.313 12.753 -1.168 1.00 94.75 208 LEU A O 1
ATOM 1689 N N . LEU A 1 209 ? 5.209 11.958 -2.958 1.00 92.88 209 LEU A N 1
ATOM 1690 C CA . LEU A 1 209 ? 4.036 11.519 -2.204 1.00 92.88 209 LEU A CA 1
ATOM 1691 C C . LEU A 1 209 ? 4.394 10.426 -1.182 1.00 92.88 209 LEU A C 1
ATOM 1693 O O . LEU A 1 209 ? 3.908 10.470 -0.056 1.00 92.88 209 LEU A O 1
ATOM 1697 N N . ALA A 1 210 ? 5.268 9.481 -1.539 1.00 92.75 210 ALA A N 1
ATOM 1698 C CA . ALA A 1 210 ? 5.744 8.436 -0.636 1.00 92.75 210 ALA A CA 1
ATOM 1699 C C . ALA A 1 210 ? 6.479 9.021 0.576 1.00 92.75 210 ALA A C 1
ATOM 1701 O O . ALA A 1 210 ? 6.214 8.604 1.701 1.00 92.75 210 ALA A O 1
ATOM 1702 N N . ILE A 1 211 ? 7.351 10.013 0.360 1.00 92.56 211 ILE A N 1
ATOM 1703 C CA . ILE A 1 211 ? 8.052 10.725 1.441 1.00 92.56 211 ILE A CA 1
ATOM 1704 C C . ILE A 1 211 ? 7.051 11.434 2.356 1.00 92.56 211 ILE A C 1
ATOM 1706 O O . ILE A 1 211 ? 7.166 11.349 3.576 1.00 92.56 211 ILE A O 1
ATOM 1710 N N . LEU A 1 212 ? 6.052 12.109 1.782 1.00 90.56 212 LEU A N 1
ATOM 1711 C CA . LEU A 1 212 ? 5.033 12.813 2.556 1.00 90.56 212 LEU A CA 1
ATOM 1712 C C . LEU A 1 212 ? 4.213 11.846 3.424 1.00 90.56 212 LEU A C 1
ATOM 1714 O O . LEU A 1 212 ? 4.015 12.094 4.612 1.00 90.56 212 LEU A O 1
ATOM 1718 N N . ILE A 1 213 ? 3.774 10.725 2.842 1.00 88.81 213 ILE A N 1
ATOM 1719 C CA . ILE A 1 213 ? 3.062 9.659 3.560 1.00 88.81 213 ILE A CA 1
ATOM 1720 C C . ILE A 1 213 ? 3.941 9.108 4.687 1.00 88.81 213 ILE A C 1
ATOM 1722 O O . ILE A 1 213 ? 3.472 8.976 5.815 1.00 88.81 213 ILE A O 1
ATOM 1726 N N . PHE A 1 214 ? 5.215 8.829 4.401 1.00 88.19 214 PHE A N 1
ATOM 1727 C CA . PHE A 1 214 ? 6.177 8.353 5.392 1.00 88.19 214 PHE A CA 1
ATOM 1728 C C . PHE A 1 214 ? 6.300 9.329 6.569 1.00 88.19 214 PHE A C 1
ATOM 1730 O O . PHE A 1 214 ? 6.192 8.928 7.725 1.00 88.19 214 PHE A O 1
ATOM 1737 N N . TYR A 1 215 ? 6.447 10.623 6.282 1.00 86.56 215 TYR A N 1
ATOM 1738 C CA . TYR A 1 215 ? 6.563 11.662 7.301 1.00 86.56 215 TYR A CA 1
ATOM 1739 C C . TYR A 1 215 ? 5.343 11.718 8.234 1.00 86.56 215 TYR A C 1
ATOM 1741 O O . TYR A 1 215 ? 5.504 11.672 9.453 1.00 86.56 215 TYR A O 1
ATOM 1749 N N . PHE A 1 216 ? 4.125 11.753 7.683 1.00 81.25 216 PHE A N 1
ATOM 1750 C CA . PHE A 1 216 ? 2.904 11.856 8.493 1.00 81.25 216 PHE A CA 1
ATOM 1751 C C . PHE A 1 216 ? 2.565 10.587 9.278 1.00 81.25 216 PHE A C 1
ATOM 1753 O O . PHE A 1 216 ? 1.961 10.675 10.344 1.00 81.25 216 PHE A O 1
ATOM 1760 N N . ILE A 1 217 ? 2.921 9.412 8.756 1.00 82.25 217 ILE A N 1
ATOM 1761 C CA . ILE A 1 217 ? 2.637 8.138 9.424 1.00 82.25 217 ILE A CA 1
ATOM 1762 C C . ILE A 1 217 ? 3.687 7.824 10.498 1.00 82.25 217 ILE A C 1
ATOM 1764 O O . ILE A 1 217 ? 3.355 7.232 11.519 1.00 82.25 217 ILE A O 1
ATOM 1768 N N . ILE A 1 218 ? 4.952 8.189 10.294 1.00 78.69 218 ILE A N 1
ATOM 1769 C CA . ILE A 1 218 ? 6.038 7.741 11.177 1.00 78.69 218 ILE A CA 1
ATOM 1770 C C . ILE A 1 218 ? 6.527 8.848 12.101 1.00 78.69 218 ILE A C 1
ATOM 1772 O O . ILE A 1 218 ? 6.616 8.638 13.311 1.00 78.69 218 ILE A O 1
ATOM 1776 N N . PHE A 1 219 ? 6.821 10.030 11.562 1.00 75.38 219 PHE A N 1
ATOM 1777 C CA . PHE A 1 219 ? 7.441 11.099 12.342 1.00 75.38 219 PHE A CA 1
ATOM 1778 C C . PHE A 1 219 ? 6.426 11.982 13.057 1.00 75.38 219 PHE A C 1
ATOM 1780 O O . PHE A 1 219 ? 6.648 12.331 14.214 1.00 75.38 219 PHE A O 1
ATOM 1787 N N . ASP A 1 220 ? 5.305 12.308 12.412 1.00 80.12 220 ASP A N 1
ATOM 1788 C CA . ASP A 1 220 ? 4.342 13.266 12.961 1.00 80.12 220 ASP A CA 1
ATOM 1789 C C . ASP A 1 220 ? 2.942 12.683 13.189 1.00 80.12 220 ASP A C 1
ATOM 1791 O O . ASP A 1 220 ? 1.908 13.223 12.777 1.00 80.12 220 ASP A O 1
ATOM 1795 N N . LYS A 1 221 ? 2.904 11.558 13.913 1.00 79.88 221 LYS A N 1
ATOM 1796 C CA . LYS A 1 221 ? 1.638 10.935 14.326 1.00 79.88 221 LYS A CA 1
ATOM 1797 C C . LYS A 1 221 ? 0.755 11.887 15.142 1.00 79.88 221 LYS A C 1
ATOM 1799 O O . LYS A 1 221 ? -0.469 11.779 15.106 1.00 79.88 221 LYS A O 1
ATOM 1804 N N . ALA A 1 222 ? 1.365 12.817 15.883 1.00 81.81 222 ALA A N 1
ATOM 1805 C CA . ALA A 1 222 ? 0.672 13.724 16.791 1.00 81.81 222 ALA A CA 1
ATOM 1806 C C . ALA A 1 222 ? -0.219 14.723 16.043 1.00 81.81 222 ALA A C 1
ATOM 1808 O O . ALA A 1 222 ? -1.369 14.920 16.444 1.00 81.81 222 ALA A O 1
ATOM 1809 N N . ILE A 1 223 ? 0.259 15.304 14.934 1.00 80.38 223 ILE A N 1
ATOM 1810 C CA . ILE A 1 223 ? -0.566 16.184 14.097 1.00 80.38 223 ILE A CA 1
ATOM 1811 C C . ILE A 1 223 ? -1.787 15.432 13.567 1.00 80.38 223 ILE A C 1
ATOM 1813 O O . ILE A 1 223 ? -2.910 15.929 13.686 1.00 80.38 223 ILE A O 1
ATOM 1817 N N . LEU A 1 224 ? -1.594 14.227 13.019 1.00 80.81 224 LEU A N 1
ATOM 1818 C CA . LEU A 1 224 ? -2.696 13.461 12.437 1.00 80.81 224 LEU A CA 1
ATOM 1819 C C . LEU A 1 224 ? -3.724 13.053 13.503 1.00 80.81 224 LEU A C 1
ATOM 1821 O O . LEU A 1 224 ? -4.926 13.222 13.295 1.00 80.81 224 LEU A O 1
ATOM 1825 N N . LEU A 1 225 ? -3.270 12.602 14.675 1.00 86.00 225 LEU A N 1
ATOM 1826 C CA . LEU A 1 225 ? -4.148 12.300 15.810 1.00 86.00 225 LEU A CA 1
ATOM 1827 C C . LEU A 1 225 ? -4.928 13.536 16.280 1.00 86.00 225 LEU A C 1
ATOM 1829 O O . LEU A 1 225 ? -6.127 13.439 16.546 1.00 86.00 225 LEU A O 1
ATOM 1833 N N . ASN A 1 226 ? -4.288 14.707 16.335 1.00 85.88 226 ASN A N 1
ATOM 1834 C CA . ASN A 1 226 ? -4.947 15.958 16.712 1.00 85.88 226 ASN A CA 1
ATOM 1835 C C . ASN A 1 226 ? -6.020 16.373 15.690 1.00 85.88 226 ASN A C 1
ATOM 1837 O O . ASN A 1 226 ? -7.108 16.805 16.070 1.00 85.88 226 ASN A O 1
ATOM 1841 N N . LEU A 1 227 ? -5.754 16.200 14.390 1.00 84.25 227 LEU A N 1
ATOM 1842 C CA . LEU A 1 227 ? -6.743 16.444 13.335 1.00 84.25 227 LEU A CA 1
ATOM 1843 C C . LEU A 1 227 ? -7.952 15.510 13.464 1.00 84.25 227 LEU A C 1
ATOM 1845 O O . LEU A 1 227 ? -9.086 15.980 13.406 1.00 84.25 227 LEU A O 1
ATOM 1849 N N . ILE A 1 228 ? -7.724 14.216 13.705 1.00 84.69 228 ILE A N 1
ATOM 1850 C CA . ILE A 1 228 ? -8.804 13.235 13.885 1.00 84.69 228 ILE A CA 1
ATOM 1851 C C . ILE A 1 228 ? -9.619 13.549 15.144 1.00 84.69 228 ILE A C 1
ATOM 1853 O O . ILE A 1 228 ? -10.844 13.458 15.121 1.00 84.69 228 ILE A O 1
ATOM 1857 N N . ASN A 1 229 ? -8.973 13.969 16.235 1.00 87.00 229 ASN A N 1
ATOM 1858 C CA . ASN A 1 229 ? -9.660 14.278 17.490 1.00 87.00 229 ASN A CA 1
ATOM 1859 C C . ASN A 1 229 ? -10.688 15.419 17.354 1.00 87.00 229 ASN A C 1
ATOM 1861 O O . ASN A 1 229 ? -11.683 15.443 18.082 1.00 87.00 229 ASN A O 1
ATOM 1865 N N . LYS A 1 230 ? -10.482 16.343 16.406 1.00 86.44 230 LYS A N 1
ATOM 1866 C CA . LYS A 1 230 ? -11.427 17.433 16.108 1.00 86.44 230 LYS A CA 1
ATOM 1867 C C . LYS A 1 230 ? -12.710 16.951 15.424 1.00 86.44 230 LYS A C 1
ATOM 1869 O O . LYS A 1 230 ? -13.689 17.692 15.402 1.00 86.44 230 LYS A O 1
ATOM 1874 N N . ILE A 1 231 ? -12.727 15.734 14.880 1.00 81.75 231 ILE A N 1
ATOM 1875 C CA . ILE A 1 231 ? -13.894 15.163 14.207 1.00 81.75 231 ILE A CA 1
ATOM 1876 C C . ILE A 1 231 ? -14.868 14.623 15.271 1.00 81.75 231 ILE A C 1
ATOM 1878 O O . ILE A 1 231 ? -14.459 13.842 16.136 1.00 81.75 231 ILE A O 1
ATOM 1882 N N . PRO A 1 232 ? -16.158 15.004 15.241 1.00 77.06 232 PRO A N 1
ATOM 1883 C CA . PRO A 1 232 ? -17.155 14.415 16.124 1.00 77.06 232 PRO A CA 1
ATOM 1884 C C . PRO A 1 232 ? -17.358 12.939 15.760 1.00 77.06 232 PRO A C 1
ATOM 1886 O O . PRO A 1 232 ? -17.779 12.609 14.653 1.00 77.06 232 PRO A O 1
ATOM 1889 N N . LEU A 1 233 ? -17.047 12.042 16.697 1.00 73.44 233 LEU A N 1
ATOM 1890 C CA . LEU A 1 233 ? -17.234 10.602 16.525 1.00 73.44 233 LEU A CA 1
ATOM 1891 C C . LEU A 1 233 ? -18.594 10.172 17.078 1.00 73.44 233 LEU A C 1
ATOM 1893 O O . LEU A 1 233 ? -18.997 10.606 18.159 1.00 73.44 233 LEU A O 1
ATOM 1897 N N . ILE A 1 234 ? -19.277 9.288 16.349 1.00 67.25 234 ILE A N 1
ATOM 1898 C CA . ILE A 1 234 ? -20.539 8.689 16.795 1.00 67.25 234 ILE A CA 1
ATOM 1899 C C . ILE A 1 234 ? -20.265 7.805 18.022 1.00 67.25 234 ILE A C 1
ATOM 1901 O O . ILE A 1 234 ? -19.273 7.059 18.066 1.00 67.25 234 ILE A O 1
ATOM 1905 N N . LYS A 1 235 ? -21.124 7.950 19.037 1.00 59.94 235 LYS A N 1
ATOM 1906 C CA . LYS A 1 235 ? -21.064 7.171 20.277 1.00 59.94 235 LYS A CA 1
ATOM 1907 C C . LYS A 1 235 ? -21.319 5.699 19.995 1.00 59.94 235 LYS A C 1
ATOM 1909 O O . LYS A 1 235 ? -22.305 5.408 19.291 1.00 59.94 235 LYS A O 1
#

Radius of gyration: 33.35 Å; chains: 1; bounding box: 74×88×71 Å

Secondary structure (DSSP, 8-state):
----------------------------------------------THHHHHHHHHHHHHHHHHHHHHHHHHHHTHHHHHHHHHHHHGGGGHHHHHHHHHHHTT---HHHHHHHHHHHHHHHHHHHHHHHHHHSHHHHHHHHHHHT--HHHHH-S-HHHHHHHHHHHHHHHHHHHHHHHHHHHHHHHHHHHHHS-S---HHHHHHHHHHHHHHHIIIII-HHHHHHHHHTSPPP-

Organism: Haemophilus haemolyticus (NCBI:txid726)

pLDDT: mean 78.71, std 22.74, range [28.98, 97.12]

Foldseek 3Di:
DYDDDDDDDDDDDDDDPDPDDDDDDDDDDDDDDDDDDDPDDPPPPVPVVVVVVVVVVVVVVQVVLLVLLLVCLQCVVVLLVVLVVLLVLLVLLVVLQVLCVVVVNDDPLLVLLSVLLSVLSVLLNVLSVVLSPDPLSNVLSVQSNPDDSVSSVPDDPLNVLVSSLSSVLSVLSVVSSVVSSVSSVVSSVCSVPVPDDDDPVVSVVSSVVSVVSSCCRPPNVPVSSVVSSPDDHDD